Protein AF-0000000066666175 (afdb_homodimer)

Sequence (306 aa):
MSEVKPVPEGYPVVSPGLAIDGAAAAIDFYKHVFGASERMRMPGPDGKVAHCELMFGNSLVMVGDPAEELDFLDPKRVGGTPVNLYVYVEDADAAFAAALGAGARELTPMTTQFYGDRSGAFEDPWGHRWTVATHVEDVSPEEMDRRMAEQFGMSEVKPVPEGYPVVSPGLAIDGAAAAIDFYKHVFGASERMRMPGPDGKVAHCELMFGNSLVMVGDPAEELDFLDPKRVGGTPVNLYVYVEDADAAFAAALGAGARELTPMTTQFYGDRSGAFEDPWGHRWTVATHVEDVSPEEMDRRMAEQFG

Solvent-accessible surface area (backbone atoms only — not comparable to full-atom values): 15589 Å² total; per-residue (Å²): 125,88,74,66,46,29,61,48,88,93,56,54,29,50,27,49,31,41,28,25,78,58,28,65,62,48,51,54,48,43,29,68,38,71,62,34,44,77,77,49,73,38,79,33,75,94,82,36,30,57,35,30,36,33,32,42,84,76,22,47,40,33,38,13,33,52,38,72,91,72,68,37,34,20,12,74,79,33,58,33,46,22,49,35,39,37,32,48,35,82,50,23,68,59,30,51,50,45,35,46,75,71,57,27,43,80,71,44,68,80,42,78,44,78,71,21,34,35,31,30,28,31,29,43,82,62,43,51,36,35,31,37,20,15,33,68,42,88,61,49,71,70,57,32,53,52,43,47,45,65,71,75,95,128,89,75,65,45,29,61,48,88,92,57,56,30,50,28,50,30,40,29,26,78,59,28,66,62,50,52,54,48,43,29,70,39,70,63,33,44,77,76,48,74,38,78,33,75,93,81,36,30,57,35,30,37,32,31,41,86,78,22,46,40,34,39,13,33,52,40,72,92,73,68,37,36,20,12,73,79,34,59,33,45,23,49,36,39,36,32,48,35,84,50,24,69,59,30,51,50,44,35,47,75,70,57,27,43,82,71,44,70,79,41,78,43,77,72,20,32,35,29,32,27,32,30,43,83,64,44,52,36,36,31,36,23,14,34,68,42,88,59,49,72,71,56,32,54,53,44,47,47,65,71,76,93

pLDDT: mean 95.87, std 6.78, range [46.38, 98.94]

Foldseek 3Di:
DPDQDPQHPLADPDEAEAAFACQVVVVVLCCQLQVKDWPDWDADPPRWTQWTWIDRDSGIYMYGHADVVVPRHFQVVVVADPDEAEHEHQDAVRSVVSQVVVPWAWDADFDQDQQAWGWGKTAHPRHHIYIYIYGGDHADPVSSVVSVVVVVD/DPDQDPQHPLADPDEAEAAFACQVVVVVLCCQLQVKDWPDWDDDPPRWTQWTWIDRDSGIYMYGHADVVVPRHFQVVVVADPDEAEHEHQDAVRSVVSQVVVPWAWDADFDQDQQAWGWGKTAHPRHHIYIYIYGGDHADPVSSVVSVVVVVD

Radius of gyration: 19.12 Å; Cα contacts (8 Å, |Δi|>4): 699; chains: 2; bounding box: 40×57×50 Å

InterPro domains:
  IPR004360 Glyoxalase/fosfomycin resistance/dioxygenase domain [PF00903] (18-131)
  IPR029068 Glyoxalase/Bleomycin resistance protein/Dihydroxybiphenyl dioxygenase [SSF54593] (15-148)
  IPR037523 Vicinal oxygen chelate (VOC), core domain [PS51819] (12-135)

Structure (mmCIF, N/CA/C/O backbone):
data_AF-0000000066666175-model_v1
#
loop_
_entity.id
_entity.type
_entity.pdbx_description
1 polymer 'VOC domain-containing protein'
#
loop_
_atom_site.group_PDB
_atom_site.id
_atom_site.type_symbol
_atom_site.label_atom_id
_atom_site.label_alt_id
_atom_site.label_comp_id
_atom_site.label_asym_id
_atom_site.label_entity_id
_atom_site.label_seq_id
_atom_site.pdbx_PDB_ins_code
_atom_site.Cartn_x
_atom_site.Cartn_y
_atom_site.Cartn_z
_atom_site.occupancy
_atom_site.B_iso_or_equiv
_atom_site.auth_seq_id
_atom_site.auth_comp_id
_atom_site.auth_asym_id
_atom_site.auth_atom_id
_atom_site.pdbx_PDB_model_num
ATOM 1 N N . MET A 1 1 ? 11.086 13.102 29.984 1 46.38 1 MET A N 1
ATOM 2 C CA . MET A 1 1 ? 9.992 13.383 29.062 1 46.38 1 MET A CA 1
ATOM 3 C C . MET A 1 1 ? 9.914 12.312 27.969 1 46.38 1 MET A C 1
ATOM 5 O O . MET A 1 1 ? 10.945 11.883 27.453 1 46.38 1 MET A O 1
ATOM 9 N N . SER A 1 2 ? 9.023 11.352 27.922 1 60.12 2 SER A N 1
ATOM 10 C CA . SER A 1 2 ? 9.078 10.156 27.078 1 60.12 2 SER A CA 1
ATOM 11 C C . SER A 1 2 ? 9.336 10.531 25.625 1 60.12 2 SER A C 1
ATOM 13 O O . SER A 1 2 ? 8.812 11.531 25.125 1 60.12 2 SER A O 1
ATOM 15 N N . GLU A 1 3 ? 10.414 10.344 25.062 1 85.44 3 GLU A N 1
ATOM 16 C CA . GLU A 1 3 ? 10.914 10.766 23.75 1 85.44 3 GLU A CA 1
ATOM 17 C C . GLU A 1 3 ? 9.992 10.297 22.641 1 85.44 3 GLU A C 1
ATOM 19 O O . GLU A 1 3 ? 9.586 9.133 22.609 1 85.44 3 GLU A O 1
ATOM 24 N N . VAL A 1 4 ? 9.336 11.266 21.953 1 93.31 4 VAL A N 1
ATOM 25 C CA . VAL A 1 4 ? 8.5 11.008 20.781 1 93.31 4 VAL A CA 1
ATOM 26 C C . VAL A 1 4 ? 9.234 10.086 19.812 1 93.31 4 VAL A C 1
ATOM 28 O O . VAL A 1 4 ? 10.406 10.305 19.5 1 93.31 4 VAL A O 1
ATOM 31 N N . LYS A 1 5 ? 8.609 9.016 19.516 1 95.88 5 LYS A N 1
ATOM 32 C CA . LYS A 1 5 ? 9.195 8.07 18.562 1 95.88 5 LYS A CA 1
ATOM 33 C C . LYS A 1 5 ? 8.922 8.508 17.125 1 95.88 5 LYS A C 1
ATOM 35 O O . LYS A 1 5 ? 7.777 8.805 16.766 1 95.88 5 LYS A O 1
ATOM 40 N N . PRO A 1 6 ? 9.922 8.531 16.281 1 96.44 6 PRO A N 1
ATOM 41 C CA . PRO A 1 6 ? 9.734 8.969 14.891 1 96.44 6 PRO A CA 1
ATOM 42 C C . PRO A 1 6 ? 8.688 8.141 14.156 1 96.44 6 PRO A C 1
ATOM 44 O O . PRO A 1 6 ? 7.973 8.664 13.297 1 96.44 6 PRO A O 1
ATOM 47 N N . VAL A 1 7 ? 8.727 6.879 14.352 1 94.88 7 VAL A N 1
ATOM 48 C CA . VAL A 1 7 ? 7.613 6.023 13.953 1 94.88 7 VAL A CA 1
ATOM 49 C C . VAL A 1 7 ? 6.691 5.789 15.148 1 94.88 7 VAL A C 1
ATOM 51 O O . VAL A 1 7 ? 7.078 5.133 16.125 1 94.88 7 VAL A O 1
ATOM 54 N N . PRO A 1 8 ? 5.504 6.312 15.094 1 94.44 8 PRO A N 1
ATOM 55 C CA . PRO A 1 8 ? 4.637 6.195 16.266 1 94.44 8 PRO A CA 1
ATOM 56 C C . PRO A 1 8 ? 4.266 4.75 16.594 1 94.44 8 PRO A C 1
ATOM 58 O O . PRO A 1 8 ? 4.145 3.926 15.68 1 94.44 8 PRO A O 1
ATOM 61 N N . GLU A 1 9 ? 4.086 4.465 17.844 1 90.88 9 GLU A N 1
ATOM 62 C CA . GLU A 1 9 ? 3.729 3.121 18.281 1 90.88 9 GLU A CA 1
ATOM 63 C C . GLU A 1 9 ? 2.439 2.646 17.625 1 90.88 9 GLU A C 1
ATOM 65 O O . GLU A 1 9 ? 1.475 3.406 17.516 1 90.88 9 GLU A O 1
ATOM 70 N N . GLY A 1 10 ? 2.475 1.453 17.125 1 92.5 10 GLY A N 1
ATOM 71 C CA . GLY A 1 10 ? 1.269 0.858 16.578 1 92.5 10 GLY A CA 1
ATOM 72 C C . GLY A 1 10 ? 1.109 1.105 15.094 1 92.5 10 GLY A C 1
ATOM 73 O O . GLY A 1 10 ? 0.184 0.584 14.461 1 92.5 10 GLY A O 1
ATOM 74 N N . TYR A 1 11 ? 1.96 1.923 14.547 1 96.69 11 TYR A N 1
ATOM 75 C CA . TYR A 1 11 ? 1.91 2.176 13.109 1 96.69 11 TYR A CA 1
ATOM 76 C C . TYR A 1 11 ? 2.949 1.34 12.375 1 96.69 11 TYR A C 1
ATOM 78 O O . TYR A 1 11 ? 4.09 1.213 12.828 1 96.69 11 TYR A O 1
ATOM 86 N N . PRO A 1 12 ? 2.555 0.737 11.312 1 98.06 12 PRO A N 1
ATOM 87 C CA . PRO A 1 12 ? 3.598 0.24 10.414 1 98.06 12 PRO A CA 1
ATOM 88 C C . PRO A 1 12 ? 4.391 1.364 9.75 1 98.06 12 PRO A C 1
ATOM 90 O O . PRO A 1 12 ? 3.959 2.52 9.766 1 98.06 12 PRO A O 1
ATOM 93 N N . VAL A 1 13 ? 5.484 0.996 9.188 1 98.5 13 VAL A N 1
ATOM 94 C CA . VAL A 1 13 ? 6.375 1.974 8.57 1 98.5 13 VAL A CA 1
ATOM 95 C C . VAL A 1 13 ? 5.758 2.482 7.27 1 98.5 13 VAL A C 1
ATOM 97 O O . VAL A 1 13 ? 5.879 3.664 6.938 1 98.5 13 VAL A O 1
ATOM 100 N N . VAL A 1 14 ? 5.113 1.61 6.504 1 98.88 14 VAL A N 1
ATOM 101 C CA . VAL A 1 14 ? 4.469 2.014 5.262 1 98.88 14 VAL A CA 1
ATOM 102 C C . VAL A 1 14 ? 2.975 1.714 5.332 1 98.88 14 VAL A C 1
ATOM 104 O O . VAL A 1 14 ? 2.574 0.604 5.695 1 98.88 14 VAL A O 1
ATOM 107 N N . SER A 1 15 ? 2.172 2.666 5.008 1 98.88 15 SER A N 1
ATOM 108 C CA . SER A 1 15 ? 0.725 2.521 4.887 1 98.88 15 SER A CA 1
ATOM 109 C C . SER A 1 15 ? 0.225 3.07 3.555 1 98.88 15 SER A C 1
ATOM 111 O O . SER A 1 15 ? 0.382 4.262 3.27 1 98.88 15 SER A O 1
ATOM 113 N N . PRO A 1 16 ? -0.352 2.221 2.758 1 98.94 16 PRO A N 1
ATOM 114 C CA . PRO A 1 16 ? -0.947 2.762 1.534 1 98.94 16 PRO A CA 1
ATOM 115 C C . PRO A 1 16 ? -2.227 3.551 1.799 1 98.94 16 PRO A C 1
ATOM 117 O O . PRO A 1 16 ? -3.033 3.158 2.646 1 98.94 16 PRO A O 1
ATOM 120 N N . GLY A 1 17 ? -2.371 4.703 1.134 1 98.88 17 GLY A N 1
ATOM 121 C CA . GLY A 1 17 ? -3.582 5.508 1.122 1 98.88 17 GLY A CA 1
ATOM 122 C C . GLY A 1 17 ? -4.328 5.441 -0.197 1 98.88 17 GLY A C 1
ATOM 123 O O . GLY A 1 17 ? -3.785 5.801 -1.243 1 98.88 17 GLY A O 1
ATOM 124 N N . LEU A 1 18 ? -5.539 5.055 -0.169 1 98.94 18 LEU A N 1
ATOM 125 C CA . LEU A 1 18 ? -6.359 4.844 -1.359 1 98.94 18 LEU A CA 1
ATOM 126 C C . LEU A 1 18 ? -7.367 5.977 -1.532 1 98.94 18 LEU A C 1
ATOM 128 O O . LEU A 1 18 ? -8.125 6.285 -0.61 1 98.94 18 LEU A O 1
ATOM 132 N N . ALA A 1 19 ? -7.344 6.586 -2.699 1 98.88 19 ALA A N 1
ATOM 133 C CA . ALA A 1 19 ? -8.43 7.484 -3.076 1 98.88 19 ALA A CA 1
ATOM 134 C C . ALA A 1 19 ? -9.641 6.699 -3.584 1 98.88 19 ALA A C 1
ATOM 136 O O . ALA A 1 19 ? -9.523 5.918 -4.527 1 98.88 19 ALA A O 1
ATOM 137 N N . ILE A 1 20 ? -10.766 6.906 -3.027 1 98.81 20 ILE A N 1
ATOM 138 C CA . ILE A 1 20 ? -11.961 6.152 -3.375 1 98.81 20 ILE A CA 1
ATOM 139 C C . ILE A 1 20 ? -13.164 7.094 -3.426 1 98.81 20 ILE A C 1
ATOM 141 O O . ILE A 1 20 ? -13.547 7.676 -2.41 1 98.81 20 ILE A O 1
ATOM 145 N N . ASP A 1 21 ? -13.727 7.262 -4.562 1 98.38 21 ASP A N 1
ATOM 146 C CA . ASP A 1 21 ? -15 7.977 -4.633 1 98.38 21 ASP A CA 1
ATOM 147 C C . ASP A 1 21 ? -16.141 7.129 -4.059 1 98.38 21 ASP A C 1
ATOM 149 O O . ASP A 1 21 ? -16.562 6.16 -4.68 1 98.38 21 ASP A O 1
ATOM 153 N N . GLY A 1 22 ? -16.609 7.492 -2.889 1 98.12 22 GLY A N 1
ATOM 154 C CA . GLY A 1 22 ? -17.516 6.652 -2.121 1 98.12 22 GLY A CA 1
ATOM 155 C C . GLY A 1 22 ? -16.812 5.824 -1.064 1 98.12 22 GLY A C 1
ATOM 156 O O . GLY A 1 22 ? -17.016 4.609 -0.979 1 98.12 22 GLY A O 1
ATOM 157 N N . ALA A 1 23 ? -15.953 6.449 -0.249 1 98.62 23 ALA A N 1
ATOM 158 C CA . ALA A 1 23 ? -15.078 5.789 0.718 1 98.62 23 ALA A CA 1
ATOM 159 C C . ALA A 1 23 ? -15.891 5.074 1.792 1 98.62 23 ALA A C 1
ATOM 161 O O . ALA A 1 23 ? -15.508 3.998 2.256 1 98.62 23 ALA A O 1
ATOM 162 N N . ALA A 1 24 ? -17 5.621 2.17 1 98.25 24 ALA A N 1
ATOM 163 C CA . ALA A 1 24 ? -17.828 5.004 3.211 1 98.25 24 ALA A CA 1
ATOM 164 C C . ALA A 1 24 ? -18.266 3.604 2.801 1 98.25 24 ALA A C 1
ATOM 166 O O . ALA A 1 24 ? -18.156 2.656 3.586 1 98.25 24 ALA A O 1
ATOM 167 N N . ALA A 1 25 ? -18.75 3.473 1.593 1 98.5 25 ALA A N 1
ATOM 168 C CA . ALA A 1 25 ? -19.172 2.172 1.086 1 98.5 25 ALA A CA 1
ATOM 169 C C . ALA A 1 25 ? -18 1.217 0.954 1 98.5 25 ALA A C 1
ATOM 171 O O . ALA A 1 25 ? -18.125 0.015 1.199 1 98.5 25 ALA A O 1
ATOM 172 N N . ALA A 1 26 ? -16.906 1.73 0.531 1 98.81 26 ALA A N 1
ATOM 173 C CA . ALA A 1 26 ? -15.703 0.909 0.408 1 98.81 26 ALA A CA 1
ATOM 174 C C . ALA A 1 26 ? -15.266 0.369 1.767 1 98.81 26 ALA A C 1
ATOM 176 O O . ALA A 1 26 ? -14.844 -0.784 1.877 1 98.81 26 ALA A O 1
ATOM 177 N N . ILE A 1 27 ? -15.281 1.236 2.758 1 98.75 27 ILE A N 1
ATOM 178 C CA . ILE A 1 27 ? -14.945 0.822 4.117 1 98.75 27 ILE A CA 1
ATOM 179 C C . ILE A 1 27 ? -15.82 -0.358 4.527 1 98.75 27 ILE A C 1
ATOM 181 O O . ILE A 1 27 ? -15.32 -1.354 5.059 1 98.75 27 ILE A O 1
ATOM 185 N N . ASP A 1 28 ? -17.125 -0.302 4.277 1 98.75 28 ASP A N 1
ATOM 186 C CA . ASP A 1 28 ? -18.031 -1.403 4.578 1 98.75 28 ASP A CA 1
ATOM 187 C C . ASP A 1 28 ? -17.641 -2.662 3.805 1 98.75 28 ASP A C 1
ATOM 189 O O . ASP A 1 28 ? -17.688 -3.77 4.344 1 98.75 28 ASP A O 1
ATOM 193 N N . PHE A 1 29 ? -17.281 -2.477 2.574 1 98.88 29 PHE A N 1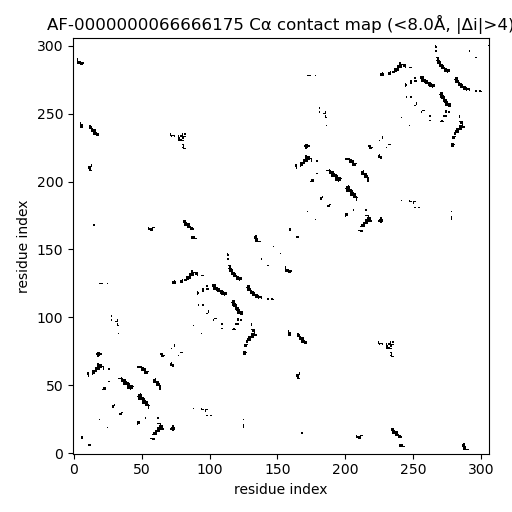
ATOM 194 C CA . PHE A 1 29 ? -16.812 -3.582 1.743 1 98.88 29 PHE A CA 1
ATOM 195 C C . PHE A 1 29 ? -15.594 -4.254 2.363 1 98.88 29 PHE A C 1
ATOM 197 O O . PHE A 1 29 ? -15.555 -5.477 2.494 1 98.88 29 PHE A O 1
ATOM 204 N N . TYR A 1 30 ? -14.586 -3.504 2.752 1 98.88 30 TYR A N 1
ATOM 205 C CA . TYR A 1 30 ? -13.344 -4.047 3.281 1 98.88 30 TYR A CA 1
ATOM 206 C C . TYR A 1 30 ? -13.57 -4.727 4.625 1 98.88 30 TYR A C 1
ATOM 208 O O . TYR A 1 30 ? -12.914 -5.719 4.945 1 98.88 30 TYR A O 1
ATOM 216 N N . LYS A 1 31 ? -14.5 -4.184 5.461 1 98.81 31 LYS A N 1
ATOM 217 C CA . LYS A 1 31 ? -14.891 -4.859 6.691 1 98.81 31 LYS A CA 1
ATOM 218 C C . LYS A 1 31 ? -15.516 -6.223 6.398 1 98.81 31 LYS A C 1
ATOM 220 O O . LYS A 1 31 ? -15.172 -7.219 7.035 1 98.81 31 LYS A O 1
ATOM 225 N N . HIS A 1 32 ? -16.344 -6.238 5.461 1 98.69 32 HIS A N 1
ATOM 226 C CA . HIS A 1 32 ? -17.078 -7.445 5.109 1 98.69 32 HIS A CA 1
ATOM 227 C C . HIS A 1 32 ? -16.156 -8.5 4.508 1 98.69 32 HIS A C 1
ATOM 229 O O . HIS A 1 32 ? -16.172 -9.656 4.926 1 98.69 32 HIS A O 1
ATOM 235 N N . VAL A 1 33 ? -15.312 -8.125 3.588 1 98.75 33 VAL A N 1
ATOM 236 C CA . VAL A 1 33 ? -14.539 -9.055 2.773 1 98.75 33 VAL A CA 1
ATOM 237 C C . VAL A 1 33 ? -13.305 -9.508 3.551 1 98.75 33 VAL A C 1
ATOM 239 O O . VAL A 1 33 ? -12.93 -10.688 3.504 1 98.75 33 VAL A O 1
ATOM 242 N N . PHE A 1 34 ? -12.688 -8.555 4.301 1 98.56 34 PHE A N 1
ATOM 243 C CA . PHE A 1 34 ? -11.383 -8.859 4.887 1 98.56 34 PHE A CA 1
ATOM 244 C C . PHE A 1 34 ? -11.469 -8.906 6.406 1 98.56 34 PHE A C 1
ATOM 246 O O . PHE A 1 34 ? -10.516 -9.305 7.078 1 98.56 34 PHE A O 1
ATOM 253 N N . GLY A 1 35 ? -12.547 -8.469 6.953 1 98.25 35 GLY A N 1
ATOM 254 C CA . GLY A 1 35 ? -12.633 -8.328 8.398 1 98.25 35 GLY A CA 1
ATOM 255 C C . GLY A 1 35 ? -11.836 -7.156 8.93 1 98.25 35 GLY A C 1
ATOM 256 O O . GLY A 1 35 ? -11.375 -7.18 10.078 1 98.25 35 GLY A O 1
ATOM 257 N N . ALA A 1 36 ? -11.625 -6.164 8.102 1 98.5 36 ALA A N 1
ATOM 258 C CA . ALA A 1 36 ? -10.898 -4.965 8.516 1 98.5 36 ALA A CA 1
ATOM 259 C C . ALA A 1 36 ? -11.656 -4.219 9.609 1 98.5 36 ALA A C 1
ATOM 261 O O . ALA A 1 36 ? -12.875 -4.332 9.719 1 98.5 36 ALA A O 1
ATOM 262 N N . SER A 1 37 ? -10.914 -3.49 10.43 1 98.56 37 SER A N 1
ATOM 263 C CA . SER A 1 37 ? -11.523 -2.668 11.477 1 98.56 37 SER A CA 1
ATOM 264 C C . SER A 1 37 ? -11.047 -1.222 11.383 1 98.56 37 SER A C 1
ATOM 266 O O . SER A 1 37 ? -9.922 -0.96 10.945 1 98.56 37 SER A O 1
ATOM 268 N N . GLU A 1 38 ? -11.875 -0.301 11.852 1 98.06 38 GLU A N 1
ATOM 269 C CA . GLU A 1 38 ? -11.516 1.114 11.836 1 98.06 38 GLU A CA 1
ATOM 270 C C . GLU A 1 38 ? -10.711 1.498 13.07 1 98.06 38 GLU A C 1
ATOM 272 O O . GLU A 1 38 ? -11.125 1.209 14.195 1 98.06 38 GLU A O 1
ATOM 277 N N . ARG A 1 39 ? -9.633 2.078 12.844 1 96.5 39 ARG A N 1
ATOM 278 C CA . ARG A 1 39 ? -8.867 2.664 13.938 1 96.5 39 ARG A CA 1
ATOM 279 C C . ARG A 1 39 ? -9.32 4.09 14.227 1 96.5 39 ARG A C 1
ATOM 281 O O . ARG A 1 39 ? -9.391 4.5 15.391 1 96.5 39 ARG A O 1
ATOM 288 N N . MET A 1 40 ? -9.578 4.867 13.203 1 94.38 40 MET A N 1
ATOM 289 C CA . MET A 1 40 ? -10.086 6.23 13.289 1 94.38 40 MET A CA 1
ATOM 290 C C . MET A 1 40 ? -10.719 6.664 11.969 1 94.38 40 MET A C 1
ATOM 292 O O . MET A 1 40 ? -10.445 6.066 10.922 1 94.38 40 MET A O 1
ATOM 296 N N . ARG A 1 41 ? -11.602 7.641 12.016 1 94.94 41 ARG A N 1
ATOM 297 C CA . ARG A 1 41 ? -12.242 8.227 10.836 1 94.94 41 ARG A CA 1
ATOM 298 C C . ARG A 1 41 ? -12.453 9.727 11.016 1 94.94 41 ARG A C 1
ATOM 300 O O . ARG A 1 41 ? -12.859 10.172 12.094 1 94.94 41 ARG A O 1
ATOM 307 N N . MET A 1 42 ? -12.047 10.383 10.055 1 92.56 42 MET A N 1
ATOM 308 C CA . MET A 1 42 ? -12.305 11.82 9.992 1 92.56 42 MET A CA 1
ATOM 309 C C . MET A 1 42 ? -13.367 12.125 8.938 1 92.56 42 MET A C 1
ATOM 311 O O . MET A 1 42 ? -13.148 11.891 7.746 1 92.56 42 MET A O 1
ATOM 315 N N . PRO A 1 43 ? -14.461 12.688 9.383 1 91.88 43 PRO A N 1
ATOM 316 C CA . PRO A 1 43 ? -15.492 13.023 8.406 1 91.88 43 PRO A CA 1
ATOM 317 C C . PRO A 1 43 ? -15.109 14.211 7.523 1 91.88 43 PRO A C 1
ATOM 319 O O . PRO A 1 43 ? -14.359 15.086 7.957 1 91.88 43 PRO A O 1
ATOM 322 N N . GLY A 1 44 ? -15.539 14.109 6.285 1 88.94 44 GLY A N 1
ATOM 323 C CA . GLY A 1 44 ? -15.469 15.234 5.371 1 88.94 44 GLY A CA 1
ATOM 324 C C . GLY A 1 44 ? -16.812 15.883 5.105 1 88.94 44 GLY A C 1
ATOM 325 O O . GLY A 1 44 ? -17.828 15.492 5.707 1 88.94 44 GLY A O 1
ATOM 326 N N . PRO A 1 45 ? -16.797 16.906 4.328 1 87.19 45 PRO A N 1
ATOM 327 C CA . PRO A 1 45 ? -18.078 17.562 4.02 1 87.19 45 PRO A CA 1
ATOM 328 C C . PRO A 1 45 ? -19.031 16.656 3.229 1 87.19 45 PRO A C 1
ATOM 330 O O . PRO A 1 45 ? -18.578 15.758 2.512 1 87.19 45 PRO A O 1
ATOM 333 N N . ASP A 1 46 ? -20.328 16.828 3.396 1 90.19 46 ASP A N 1
ATOM 334 C CA . ASP A 1 46 ? -21.391 16.219 2.602 1 90.19 46 ASP A CA 1
ATOM 335 C C . ASP A 1 46 ? -21.344 14.688 2.713 1 90.19 46 ASP A C 1
ATOM 337 O O . ASP A 1 46 ? -21.5 13.984 1.714 1 90.19 46 ASP A O 1
ATOM 341 N N . GLY A 1 47 ? -20.969 14.227 3.83 1 91.69 47 GLY A N 1
ATOM 342 C CA . GLY A 1 47 ? -21 12.797 4.066 1 91.69 47 GLY A CA 1
ATOM 343 C C . GLY A 1 47 ? -19.781 12.07 3.547 1 91.69 47 GLY A C 1
ATOM 344 O O . GLY A 1 47 ? -19.688 10.844 3.646 1 91.69 47 GLY A O 1
ATOM 345 N N . LYS A 1 48 ? -18.891 12.828 3.059 1 95.5 48 LYS A N 1
ATOM 346 C CA . LYS A 1 48 ? -17.641 12.25 2.566 1 95.5 48 LYS A CA 1
ATOM 347 C C . LYS A 1 48 ? -16.719 11.875 3.721 1 95.5 48 LYS A C 1
ATOM 349 O O . LYS A 1 48 ? -16.953 12.258 4.867 1 95.5 48 LYS A O 1
ATOM 354 N N . VAL A 1 49 ? -15.805 11.031 3.43 1 97.31 49 VAL A N 1
ATOM 355 C CA . VAL A 1 49 ? -14.758 10.648 4.375 1 97.31 49 VAL A CA 1
ATOM 356 C C . VAL A 1 49 ? -13.461 11.367 4.023 1 97.31 49 VAL A C 1
ATOM 358 O O . VAL A 1 49 ? -12.859 11.102 2.975 1 97.31 49 VAL A O 1
ATOM 361 N N . ALA A 1 50 ? -13 12.234 4.867 1 94.62 50 ALA A N 1
ATOM 362 C CA . ALA A 1 50 ? -11.742 12.93 4.637 1 94.62 50 ALA A CA 1
ATOM 363 C C . ALA A 1 50 ? -10.555 11.984 4.836 1 94.62 50 ALA A C 1
ATOM 365 O O . ALA A 1 50 ? -9.57 12.055 4.098 1 94.62 50 ALA A O 1
ATOM 366 N N . HIS A 1 51 ? -10.672 11.156 5.832 1 96.62 51 HIS A N 1
ATOM 367 C CA . HIS A 1 51 ? -9.609 10.219 6.176 1 96.62 51 HIS A CA 1
ATOM 368 C C . HIS A 1 51 ? -10.133 9.086 7.051 1 96.62 51 HIS A C 1
ATOM 370 O O . HIS A 1 51 ? -10.945 9.312 7.949 1 96.62 51 HIS A O 1
ATOM 376 N N . CYS A 1 52 ? -9.727 7.91 6.77 1 98.25 52 CYS A N 1
ATOM 377 C CA . CYS A 1 52 ? -10.008 6.746 7.609 1 98.25 52 CYS A CA 1
ATOM 378 C C . CYS A 1 52 ? -8.82 5.789 7.629 1 98.25 52 CYS A C 1
ATOM 380 O O . CYS A 1 52 ? -8.195 5.547 6.598 1 98.25 52 CYS A O 1
ATOM 382 N N . GLU A 1 53 ? -8.492 5.309 8.773 1 98.5 53 GLU A N 1
ATOM 383 C CA . GLU A 1 53 ? -7.469 4.277 8.93 1 98.5 53 GLU A CA 1
ATOM 384 C C . GLU A 1 53 ? -8.094 2.918 9.234 1 98.5 53 GLU A C 1
ATOM 386 O O . GLU A 1 53 ? -8.766 2.75 10.258 1 98.5 53 GLU A O 1
ATOM 391 N N . LEU A 1 54 ? -7.867 2.006 8.336 1 98.88 54 LEU A N 1
ATOM 392 C CA . LEU A 1 54 ? -8.359 0.639 8.477 1 98.88 54 LEU A CA 1
ATOM 393 C C . LEU A 1 54 ? -7.23 -0.313 8.852 1 98.88 54 LEU A C 1
ATOM 395 O O . LEU A 1 54 ? -6.16 -0.28 8.242 1 98.88 54 LEU A O 1
ATOM 399 N N . MET A 1 55 ? -7.52 -1.165 9.828 1 98.69 55 MET A N 1
ATOM 400 C CA . MET A 1 55 ? -6.547 -2.18 10.227 1 98.69 55 MET A CA 1
ATOM 401 C C . MET A 1 55 ? -6.859 -3.52 9.57 1 98.69 55 MET A C 1
ATOM 403 O O . MET A 1 55 ? -8 -3.988 9.609 1 98.69 55 MET A O 1
ATOM 407 N N . PHE A 1 56 ? -5.902 -4.047 8.898 1 98.31 56 PHE A N 1
ATOM 408 C CA . PHE A 1 56 ? -5.832 -5.426 8.43 1 98.31 56 PHE A CA 1
ATOM 409 C C . PHE A 1 56 ? -4.781 -6.211 9.203 1 98.31 56 PHE A C 1
ATOM 411 O O . PHE A 1 56 ? -3.604 -6.199 8.844 1 98.31 56 PHE A O 1
ATOM 418 N N . GLY A 1 57 ? -5.168 -6.855 10.281 1 96.62 57 GLY A N 1
ATOM 419 C CA . GLY A 1 57 ? -4.148 -7.434 11.141 1 96.62 57 GLY A CA 1
ATOM 420 C C . GLY A 1 57 ? -3.111 -6.422 11.594 1 96.62 57 GLY A C 1
ATOM 421 O O . GLY A 1 57 ? -3.449 -5.426 12.242 1 96.62 57 GLY A O 1
ATOM 422 N N . ASN A 1 58 ? -1.916 -6.586 11.203 1 96.94 58 ASN A N 1
ATOM 423 C CA . ASN A 1 58 ? -0.834 -5.703 11.625 1 96.94 58 ASN A CA 1
ATOM 424 C C . ASN A 1 58 ? -0.545 -4.633 10.578 1 96.94 58 ASN A C 1
ATOM 426 O O . ASN A 1 58 ? 0.472 -3.941 10.656 1 96.94 58 ASN A O 1
ATOM 430 N N . SER A 1 59 ? -1.326 -4.566 9.625 1 98.62 59 SER A N 1
ATOM 431 C CA . SER A 1 59 ? -1.172 -3.592 8.547 1 98.62 59 SER A CA 1
ATOM 432 C C . SER A 1 59 ? -2.242 -2.51 8.625 1 98.62 59 SER A C 1
ATOM 434 O O . SER A 1 59 ? -3.311 -2.725 9.203 1 98.62 59 SER A O 1
ATOM 436 N N . LEU A 1 60 ? -1.868 -1.348 8.094 1 98.75 60 LEU A N 1
ATOM 437 C CA . LEU A 1 60 ? -2.754 -0.189 8.062 1 98.75 60 LEU A CA 1
ATOM 438 C C . LEU A 1 60 ? -2.938 0.318 6.637 1 98.75 60 LEU A C 1
ATOM 440 O O . LEU A 1 60 ? -1.962 0.495 5.902 1 98.75 60 LEU A O 1
ATOM 444 N N . VAL A 1 61 ? -4.176 0.385 6.207 1 98.94 61 VAL A N 1
ATOM 445 C CA . VAL A 1 61 ? -4.547 1.014 4.941 1 98.94 61 VAL A CA 1
ATOM 446 C C . VAL A 1 61 ? -5.387 2.26 5.211 1 98.94 61 VAL A C 1
ATOM 448 O O . VAL A 1 61 ? -6.375 2.203 5.945 1 98.94 61 VAL A O 1
ATOM 451 N N . MET A 1 62 ? -4.961 3.373 4.609 1 98.81 62 MET A N 1
ATOM 452 C CA . MET A 1 62 ? -5.738 4.605 4.707 1 98.81 62 MET A CA 1
ATOM 453 C C . MET A 1 62 ? -6.688 4.746 3.523 1 98.81 62 MET A C 1
ATOM 455 O O . MET A 1 62 ? -6.379 4.305 2.416 1 98.81 62 MET A O 1
ATOM 459 N N . VAL A 1 63 ? -7.84 5.297 3.83 1 98.75 63 VAL A N 1
ATOM 460 C CA . VAL A 1 63 ? -8.812 5.5 2.764 1 98.75 63 VAL A CA 1
ATOM 461 C C . VAL A 1 63 ? -9.477 6.867 2.92 1 98.75 63 VAL A C 1
ATOM 463 O O . VAL A 1 63 ? -9.609 7.375 4.035 1 98.75 63 VAL A O 1
ATOM 466 N N . GLY A 1 64 ? -9.844 7.441 1.841 1 98.44 64 GLY A N 1
ATOM 467 C CA . GLY A 1 64 ? -10.602 8.688 1.824 1 98.44 64 GLY A CA 1
ATOM 468 C C . GLY A 1 64 ? -11.18 9.008 0.462 1 98.44 64 GLY A C 1
ATOM 469 O O . GLY A 1 64 ? -10.727 8.484 -0.556 1 98.44 64 GLY A O 1
ATOM 470 N N . ASP A 1 65 ? -12.18 9.852 0.47 1 98.56 65 ASP A N 1
ATOM 471 C CA . ASP A 1 65 ? -12.664 10.398 -0.793 1 98.56 65 ASP A CA 1
ATOM 472 C C . ASP A 1 65 ? -11.602 11.258 -1.467 1 98.56 65 ASP A C 1
ATOM 474 O O . ASP A 1 65 ? -10.711 11.789 -0.799 1 98.56 65 ASP A O 1
ATOM 478 N N . PRO A 1 66 ? -11.688 11.328 -2.803 1 97.94 66 PRO A N 1
ATOM 479 C CA . PRO A 1 66 ? -10.648 12.055 -3.539 1 97.94 66 PRO A CA 1
ATOM 480 C C . PRO A 1 66 ? -10.547 13.516 -3.121 1 97.94 66 PRO A C 1
ATOM 482 O O . PRO A 1 66 ? -11.531 14.102 -2.654 1 97.94 66 PRO A O 1
ATOM 485 N N . ALA A 1 67 ? -9.375 14.023 -3.199 1 95.19 67 ALA A N 1
ATOM 486 C CA . ALA A 1 67 ? -9.078 15.438 -2.971 1 95.19 67 ALA A CA 1
ATOM 487 C C . ALA A 1 67 ? -8.461 16.078 -4.211 1 95.19 67 ALA A C 1
ATOM 489 O O . ALA A 1 67 ? -7.246 16.031 -4.398 1 95.19 67 ALA A O 1
ATOM 490 N N . GLU A 1 68 ? -9.203 16.75 -4.996 1 94 68 GLU A N 1
ATOM 491 C CA . GLU A 1 68 ? -8.773 17.297 -6.281 1 94 68 GLU A CA 1
ATOM 492 C C . GLU A 1 68 ? -7.641 18.312 -6.102 1 94 68 GLU A C 1
ATOM 494 O O . GLU A 1 68 ? -6.715 18.359 -6.914 1 94 68 GLU A O 1
ATOM 499 N N . GLU A 1 69 ? -7.746 19.047 -5.055 1 92.19 69 GLU A N 1
ATOM 500 C CA . GLU A 1 69 ? -6.762 20.094 -4.801 1 92.19 69 GLU A CA 1
ATOM 501 C C . GLU A 1 69 ? -5.379 19.5 -4.555 1 92.19 69 GLU A C 1
ATOM 503 O O . GLU A 1 69 ? -4.363 20.188 -4.734 1 92.19 69 GLU A O 1
ATOM 508 N N . LEU A 1 70 ? -5.355 18.312 -4.148 1 92.81 70 LEU A N 1
ATOM 509 C CA . LEU A 1 70 ? -4.094 17.625 -3.889 1 92.81 70 LEU A CA 1
ATOM 510 C C . LEU A 1 70 ? -3.744 16.688 -5.027 1 92.81 70 LEU A C 1
ATOM 512 O O . LEU A 1 70 ? -2.779 15.922 -4.934 1 92.81 70 LEU A O 1
ATOM 516 N N . ASP A 1 71 ? -4.574 16.672 -6.07 1 95.19 71 ASP A N 1
ATOM 517 C CA . ASP A 1 71 ? -4.434 15.75 -7.199 1 95.19 71 ASP A CA 1
ATOM 518 C C . ASP A 1 71 ? -4.453 14.297 -6.73 1 95.19 71 ASP A C 1
ATOM 520 O O . ASP A 1 71 ? -3.68 13.469 -7.219 1 95.19 71 ASP A O 1
ATOM 524 N N . PHE A 1 72 ? -5.082 14.07 -5.695 1 96.38 72 PHE A N 1
ATOM 525 C CA . PHE A 1 72 ? -5.379 12.734 -5.188 1 96.38 72 PHE A CA 1
ATOM 526 C C . PHE A 1 72 ? -6.711 12.234 -5.734 1 96.38 72 PHE A C 1
ATOM 528 O O . PHE A 1 72 ? -7.77 12.578 -5.211 1 96.38 72 PHE A O 1
ATOM 535 N N . LEU A 1 73 ? -6.625 11.375 -6.754 1 98.44 73 LEU A N 1
ATOM 536 C CA . LEU A 1 73 ? -7.781 11.016 -7.566 1 98.44 73 LEU A CA 1
ATOM 537 C C . LEU A 1 73 ? -8.031 9.516 -7.512 1 98.44 73 LEU A C 1
ATOM 539 O O . LEU A 1 73 ? -7.102 8.727 -7.324 1 98.44 73 LEU A O 1
ATOM 543 N N . ASP A 1 74 ? -9.297 9.18 -7.688 1 98.69 74 ASP A N 1
ATOM 544 C CA . ASP A 1 74 ? -9.664 7.77 -7.629 1 98.69 74 ASP A CA 1
ATOM 545 C C . ASP A 1 74 ? -9.32 7.055 -8.93 1 98.69 74 ASP A C 1
ATOM 547 O O . ASP A 1 74 ? -9.016 7.699 -9.938 1 98.69 74 ASP A O 1
ATOM 551 N N . PRO A 1 75 ? -9.391 5.723 -8.969 1 98.75 75 PRO A N 1
ATOM 552 C CA . PRO A 1 75 ? -8.961 4.941 -10.133 1 98.75 75 PRO A CA 1
ATOM 553 C C . PRO A 1 75 ? -9.734 5.305 -11.398 1 98.75 75 PRO A C 1
ATOM 555 O O . PRO A 1 75 ? -9.164 5.305 -12.492 1 98.75 75 PRO A O 1
ATOM 558 N N . LYS A 1 76 ? -10.953 5.566 -11.266 1 97.69 76 LYS A N 1
ATOM 559 C CA . LYS A 1 76 ? -11.758 5.879 -12.445 1 97.69 76 LYS A CA 1
ATOM 560 C C . LYS A 1 76 ? -11.289 7.172 -13.102 1 97.69 76 LYS A C 1
ATOM 562 O O . LYS A 1 76 ? -11.227 7.262 -14.328 1 97.69 76 LYS A O 1
ATOM 567 N N . ARG A 1 77 ? -10.984 8.117 -12.328 1 97.94 77 ARG A N 1
ATOM 568 C CA . ARG A 1 77 ? -10.508 9.398 -12.836 1 97.94 77 ARG A CA 1
ATOM 569 C C . ARG A 1 77 ? -9.078 9.281 -13.367 1 97.94 77 ARG A C 1
ATOM 571 O O . ARG A 1 77 ? -8.719 9.93 -14.352 1 97.94 77 ARG A O 1
ATOM 578 N N . VAL A 1 78 ? -8.258 8.508 -12.742 1 98.12 78 VAL A N 1
ATOM 579 C CA . VAL A 1 78 ? -6.871 8.305 -13.148 1 98.12 78 VAL A CA 1
ATOM 580 C C . VAL A 1 78 ? -6.832 7.469 -14.43 1 98.12 78 VAL A C 1
ATOM 582 O O . VAL A 1 78 ? -6.004 7.715 -15.312 1 98.12 78 VAL A O 1
ATOM 585 N N . GLY A 1 79 ? -7.707 6.48 -14.555 1 97.62 79 GLY A N 1
ATOM 586 C CA . GLY A 1 79 ? -7.734 5.512 -15.641 1 97.62 79 GLY A CA 1
ATOM 587 C C . GLY A 1 79 ? -7.301 4.121 -15.211 1 97.62 79 GLY A C 1
ATOM 588 O O . GLY A 1 79 ? -6.961 3.285 -16.047 1 97.62 79 GLY A O 1
ATOM 589 N N . GLY A 1 80 ? -7.234 3.85 -13.984 1 98.31 80 GLY A N 1
ATOM 590 C CA . GLY A 1 80 ? -6.809 2.58 -13.422 1 98.31 80 GLY A CA 1
ATOM 591 C C . GLY A 1 80 ? -5.922 2.736 -12.203 1 98.31 80 GLY A C 1
ATOM 592 O O . GLY A 1 80 ? -6.055 3.703 -11.445 1 98.31 80 GLY A O 1
ATOM 593 N N . THR A 1 81 ? -5.156 1.781 -11.945 1 98.88 81 THR A N 1
ATOM 594 C CA . THR A 1 81 ? -4.207 1.83 -10.836 1 98.88 81 THR A CA 1
ATOM 595 C C . THR A 1 81 ? -2.934 1.065 -11.18 1 98.88 81 THR A C 1
ATOM 597 O O . THR A 1 81 ? -2.992 -0.027 -11.75 1 98.88 81 THR A O 1
ATOM 600 N N . PRO A 1 82 ? -1.792 1.601 -10.828 1 98.88 82 PRO A N 1
ATOM 601 C CA . PRO A 1 82 ? -0.518 0.895 -10.984 1 98.88 82 PRO A CA 1
ATOM 602 C C . PRO A 1 82 ? -0.127 0.104 -9.734 1 98.88 82 PRO A C 1
ATOM 604 O O . PRO A 1 82 ? 1.023 -0.322 -9.609 1 98.88 82 PRO A O 1
ATOM 607 N N . VAL A 1 83 ? -0.994 -0.032 -8.789 1 98.88 83 VAL A N 1
ATOM 608 C CA . VAL A 1 83 ? -0.709 -0.653 -7.496 1 98.88 83 VAL A CA 1
ATOM 609 C C . VAL A 1 83 ? -1.66 -1.824 -7.266 1 98.88 83 VAL A C 1
ATOM 611 O O . VAL A 1 83 ? -2.861 -1.717 -7.523 1 98.88 83 VAL A O 1
ATOM 614 N N . ASN A 1 84 ? -1.126 -2.922 -6.934 1 98.81 84 ASN A N 1
ATOM 615 C CA . ASN A 1 84 ? -1.876 -4.074 -6.445 1 98.81 84 ASN A CA 1
ATOM 616 C C . ASN A 1 84 ? -1.675 -4.277 -4.945 1 98.81 84 ASN A C 1
ATOM 618 O O . ASN A 1 84 ? -0.542 -4.266 -4.461 1 98.81 84 ASN A O 1
ATOM 622 N N . LEU A 1 85 ? -2.773 -4.414 -4.215 1 98.94 85 LEU A N 1
ATOM 623 C CA . LEU A 1 85 ? -2.67 -4.68 -2.783 1 98.94 85 LEU A CA 1
ATOM 624 C C . LEU A 1 85 ? -2.74 -6.176 -2.498 1 98.94 85 LEU A C 1
ATOM 626 O O . LEU A 1 85 ? -3.799 -6.789 -2.641 1 98.94 85 LEU A O 1
ATOM 630 N N . TYR A 1 86 ? -1.623 -6.754 -2.098 1 98.88 86 TYR A N 1
ATOM 631 C CA . TYR A 1 86 ? -1.545 -8.164 -1.728 1 98.88 86 TYR A CA 1
ATOM 632 C C . TYR A 1 86 ? -1.922 -8.367 -0.264 1 98.88 86 TYR A C 1
ATOM 634 O O . TYR A 1 86 ? -1.279 -7.809 0.63 1 98.88 86 TYR A O 1
ATOM 642 N N . VAL A 1 87 ? -2.926 -9.156 0.017 1 98.94 87 VAL A N 1
ATOM 643 C CA . VAL A 1 87 ? -3.447 -9.258 1.376 1 98.94 87 VAL A CA 1
ATOM 644 C C . VAL A 1 87 ? -3.543 -10.727 1.786 1 98.94 87 VAL A C 1
ATOM 646 O O . VAL A 1 87 ? -4.207 -11.516 1.115 1 98.94 87 VAL A O 1
ATOM 649 N N . TYR A 1 88 ? -2.902 -11.117 2.873 1 98.88 88 TYR A N 1
ATOM 650 C CA . TYR A 1 88 ? -3.051 -12.438 3.461 1 98.88 88 TYR A CA 1
ATOM 651 C C . TYR A 1 88 ? -4.289 -12.508 4.348 1 98.88 88 TYR A C 1
ATOM 653 O O . TYR A 1 88 ? -4.551 -11.594 5.129 1 98.88 88 TYR A O 1
ATOM 661 N N . VAL A 1 89 ? -5.004 -13.555 4.211 1 98.69 89 VAL A N 1
ATOM 662 C CA . VAL A 1 89 ? -6.172 -13.828 5.039 1 98.69 89 VAL A CA 1
ATOM 663 C C . VAL A 1 89 ? -6.172 -15.297 5.461 1 98.69 89 VAL A C 1
ATOM 665 O O . VAL A 1 89 ? -5.387 -16.094 4.941 1 98.69 89 VAL A O 1
ATOM 668 N N . GLU A 1 90 ? -7.004 -15.633 6.426 1 98.06 90 GLU A N 1
ATOM 669 C CA . GLU A 1 90 ? -7.098 -17.016 6.906 1 98.06 90 GLU A CA 1
ATOM 670 C C . GLU A 1 90 ? -7.641 -17.938 5.828 1 98.06 90 GLU A C 1
ATOM 672 O O . GLU A 1 90 ? -7.195 -19.078 5.699 1 98.06 90 GLU A O 1
ATOM 677 N N . ASP A 1 91 ? -8.555 -17.484 5.094 1 98.56 91 ASP A N 1
ATOM 678 C CA . ASP A 1 91 ? -9.211 -18.25 4.039 1 98.56 91 ASP A CA 1
ATOM 679 C C . ASP A 1 91 ? -9.414 -17.406 2.785 1 98.56 91 ASP A C 1
ATOM 681 O O . ASP A 1 91 ? -10.422 -16.719 2.654 1 98.56 91 ASP A O 1
ATOM 685 N N . ALA A 1 92 ? -8.508 -17.562 1.846 1 98.88 92 ALA A N 1
ATOM 686 C CA . ALA A 1 92 ? -8.5 -16.734 0.647 1 98.88 92 ALA A CA 1
ATOM 687 C C . ALA A 1 92 ? -9.688 -17.047 -0.253 1 98.88 92 ALA A C 1
ATOM 689 O O . ALA A 1 92 ? -10.258 -16.156 -0.884 1 98.88 92 ALA A 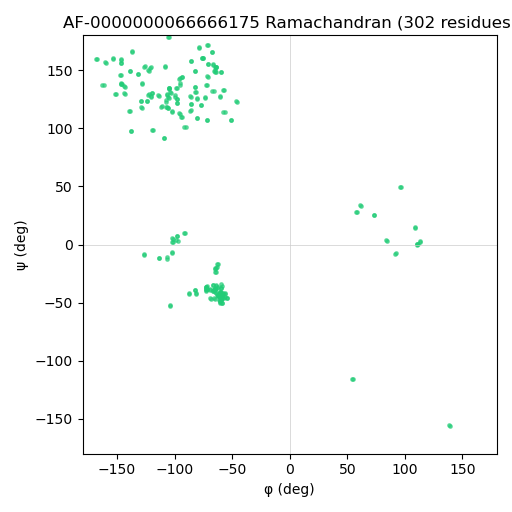O 1
ATOM 690 N N . ASP A 1 93 ? -10.031 -18.297 -0.359 1 98.88 93 ASP A N 1
ATOM 691 C CA . ASP A 1 93 ? -11.18 -18.672 -1.18 1 98.88 93 ASP A CA 1
ATOM 692 C C . ASP A 1 93 ? -12.453 -18 -0.684 1 98.88 93 ASP A C 1
ATOM 694 O O . ASP A 1 93 ? -13.242 -17.5 -1.483 1 98.88 93 ASP A O 1
ATOM 698 N N . ALA A 1 94 ? -12.641 -17.984 0.582 1 98.88 94 ALA A N 1
ATOM 699 C CA . ALA A 1 94 ? -13.82 -17.359 1.167 1 98.88 94 ALA A CA 1
ATOM 700 C C . ALA A 1 94 ? -13.828 -15.852 0.926 1 98.88 94 ALA A C 1
ATOM 702 O O . ALA A 1 94 ? -14.852 -15.281 0.555 1 98.88 94 ALA A O 1
ATOM 703 N N . ALA A 1 95 ? -12.711 -15.227 1.172 1 98.88 95 ALA A N 1
ATOM 704 C CA . ALA A 1 95 ? -12.617 -13.789 0.956 1 98.88 95 ALA A CA 1
ATOM 705 C C . ALA A 1 95 ? -12.867 -13.43 -0.507 1 98.88 95 ALA A C 1
ATOM 707 O O . ALA A 1 95 ? -13.555 -12.445 -0.806 1 98.88 95 ALA A O 1
ATOM 708 N N . PHE A 1 96 ? -12.289 -14.227 -1.345 1 98.94 96 PHE A N 1
ATOM 709 C CA . PHE A 1 96 ? -12.453 -14.039 -2.781 1 98.94 96 PHE A CA 1
ATOM 710 C C . PHE A 1 96 ? -13.922 -14.148 -3.178 1 98.94 96 PHE A C 1
ATOM 712 O O . PHE A 1 96 ? -14.445 -13.281 -3.877 1 98.94 96 PHE A O 1
ATOM 719 N N . ALA A 1 97 ? -14.562 -15.125 -2.717 1 98.94 97 ALA A N 1
ATOM 720 C CA . ALA A 1 97 ? -15.977 -15.328 -2.998 1 98.94 97 ALA A CA 1
ATOM 721 C C . ALA A 1 97 ? -16.812 -14.18 -2.443 1 98.94 97 ALA A C 1
ATOM 723 O O . ALA A 1 97 ? -17.75 -13.703 -3.102 1 98.94 97 ALA A O 1
ATOM 724 N N . ALA A 1 98 ? -16.531 -13.773 -1.28 1 98.94 98 ALA A N 1
ATOM 725 C CA . ALA A 1 98 ? -17.234 -12.656 -0.668 1 98.94 98 ALA A CA 1
ATOM 726 C C . ALA A 1 98 ? -17.094 -11.383 -1.502 1 98.94 98 ALA A C 1
ATOM 728 O O . ALA A 1 98 ? -18.047 -10.633 -1.684 1 98.94 98 ALA A O 1
ATOM 729 N N . ALA A 1 99 ? -15.883 -11.133 -1.967 1 98.94 99 ALA A N 1
ATOM 730 C CA . ALA A 1 99 ? -15.617 -9.953 -2.787 1 98.94 99 ALA A CA 1
ATOM 731 C C . ALA A 1 99 ? -16.438 -9.977 -4.07 1 98.94 99 ALA A C 1
ATOM 733 O O . ALA A 1 99 ? -17.078 -8.984 -4.43 1 98.94 99 ALA A O 1
ATOM 734 N N . LEU A 1 100 ? -16.359 -11.125 -4.734 1 98.94 100 LEU A N 1
ATOM 735 C CA . LEU A 1 100 ? -17.125 -11.258 -5.969 1 98.94 100 LEU A CA 1
ATOM 736 C C . LEU A 1 100 ? -18.609 -11.102 -5.703 1 98.94 100 LEU A C 1
ATOM 738 O O . LEU A 1 100 ? -19.312 -10.43 -6.461 1 98.94 100 LEU A O 1
ATOM 742 N N . GLY A 1 101 ? -19.062 -11.68 -4.613 1 98.81 101 GLY A N 1
ATOM 743 C CA . GLY A 1 101 ? -20.469 -11.547 -4.23 1 98.81 101 GLY A CA 1
ATOM 744 C C . GLY A 1 101 ? -20.859 -10.117 -3.918 1 98.81 101 GLY A C 1
ATOM 745 O O . GLY A 1 101 ? -22.031 -9.75 -4.039 1 98.81 101 GLY A O 1
ATOM 746 N N . ALA A 1 102 ? -19.922 -9.312 -3.639 1 98.81 102 ALA A N 1
ATOM 747 C CA . ALA A 1 102 ? -20.172 -7.93 -3.26 1 98.81 102 ALA A CA 1
ATOM 748 C C . ALA A 1 102 ? -19.906 -6.984 -4.43 1 98.81 102 ALA A C 1
ATOM 750 O O . ALA A 1 102 ? -19.891 -5.762 -4.258 1 98.81 102 ALA A O 1
ATOM 751 N N . GLY A 1 103 ? -19.609 -7.512 -5.582 1 98.75 103 GLY A N 1
ATOM 752 C CA . GLY A 1 103 ? -19.578 -6.676 -6.77 1 98.75 103 GLY A CA 1
ATOM 753 C C . GLY A 1 103 ? -18.188 -6.52 -7.355 1 98.75 103 GLY A C 1
ATOM 754 O O . GLY A 1 103 ? -18.016 -5.828 -8.359 1 98.75 103 GLY A O 1
ATOM 755 N N . ALA A 1 104 ? -17.219 -7.16 -6.801 1 98.88 104 ALA A N 1
ATOM 756 C CA . ALA A 1 104 ? -15.875 -7.117 -7.375 1 98.88 104 ALA A CA 1
ATOM 757 C C . ALA A 1 104 ? -15.805 -7.91 -8.672 1 98.88 104 ALA A C 1
ATOM 759 O O . ALA A 1 104 ? -16.625 -8.805 -8.906 1 98.88 104 ALA A O 1
ATOM 760 N N . ARG A 1 105 ? -14.828 -7.508 -9.5 1 98.81 105 ARG A N 1
ATOM 761 C CA . ARG A 1 105 ? -14.586 -8.203 -10.766 1 98.81 105 ARG A CA 1
ATOM 762 C C . ARG A 1 105 ? -13.352 -9.094 -10.664 1 98.81 105 ARG A C 1
ATOM 764 O O . ARG A 1 105 ? -12.281 -8.633 -10.266 1 98.81 105 ARG A O 1
ATOM 771 N N . GLU A 1 106 ? -13.477 -10.312 -11.078 1 98.81 106 GLU A N 1
ATOM 772 C CA . GLU A 1 106 ? -12.352 -11.234 -11.078 1 98.81 106 GLU A CA 1
ATOM 773 C C . GLU A 1 106 ? -11.289 -10.805 -12.086 1 98.81 106 GLU A C 1
ATOM 775 O O . GLU A 1 106 ? -11.609 -10.461 -13.219 1 98.81 106 GLU A O 1
ATOM 780 N N . LEU A 1 107 ? -10.102 -10.789 -11.664 1 98.62 107 LEU A N 1
ATOM 781 C CA . LEU A 1 107 ? -8.969 -10.539 -12.547 1 98.62 107 LEU A CA 1
ATOM 782 C C . LEU A 1 107 ? -8.227 -11.828 -12.859 1 98.62 107 LEU A C 1
ATOM 784 O O . LEU A 1 107 ? -7.902 -12.102 -14.016 1 98.62 107 LEU A O 1
ATOM 788 N N . THR A 1 108 ? -7.828 -12.594 -11.859 1 98.62 108 THR A N 1
ATOM 789 C CA . THR A 1 108 ? -7.234 -13.922 -12 1 98.62 108 THR A CA 1
ATOM 790 C C . THR A 1 108 ? -7.91 -14.914 -11.055 1 98.62 108 THR A C 1
ATOM 792 O O . THR A 1 108 ? -8.297 -14.555 -9.938 1 98.62 108 THR A O 1
ATOM 795 N N . PRO A 1 109 ? -8.023 -16.141 -11.453 1 98.62 109 PRO A N 1
ATOM 796 C CA . PRO A 1 109 ? -8.703 -17.125 -10.609 1 98.62 109 PRO A CA 1
ATOM 797 C C . PRO A 1 109 ? -7.855 -17.578 -9.422 1 98.62 109 PRO A C 1
ATOM 799 O O . PRO A 1 109 ? -6.633 -17.406 -9.43 1 98.62 109 PRO A O 1
ATOM 802 N N . MET A 1 110 ? -8.602 -18.141 -8.422 1 98.81 110 MET A N 1
ATOM 803 C CA . MET A 1 110 ? -7.879 -18.75 -7.316 1 98.81 110 MET A CA 1
ATOM 804 C C . MET A 1 110 ? -6.996 -19.891 -7.812 1 98.81 110 MET A C 1
ATOM 806 O O . MET A 1 110 ? -7.465 -20.781 -8.523 1 98.81 110 MET A O 1
ATOM 810 N N . THR A 1 111 ? -5.738 -19.828 -7.457 1 98.44 111 THR A N 1
ATOM 811 C CA . THR A 1 111 ? -4.734 -20.781 -7.898 1 98.44 111 THR A CA 1
ATOM 812 C C . THR A 1 111 ? -3.688 -21.016 -6.812 1 98.44 111 THR A C 1
ATOM 814 O O . THR A 1 111 ? -3.283 -20.078 -6.125 1 98.44 111 THR A O 1
ATOM 817 N N . THR A 1 112 ? -3.285 -22.266 -6.617 1 97.5 112 THR A N 1
ATOM 818 C CA . THR A 1 112 ? -2.131 -22.5 -5.758 1 97.5 112 THR A CA 1
ATOM 819 C C . THR A 1 112 ? -0.834 -22.172 -6.492 1 97.5 112 THR A C 1
ATOM 821 O O . THR A 1 112 ? -0.508 -22.797 -7.5 1 97.5 112 THR A O 1
ATOM 824 N N . GLN A 1 113 ? -0.136 -21.266 -5.961 1 96.25 113 GLN A N 1
ATOM 825 C CA . GLN A 1 113 ? 1.045 -20.734 -6.625 1 96.25 113 GLN A CA 1
ATOM 826 C C . GLN A 1 113 ? 2.277 -21.578 -6.336 1 96.25 113 GLN A C 1
ATOM 828 O O . GLN A 1 113 ? 2.363 -22.219 -5.285 1 96.25 113 GLN A O 1
ATOM 833 N N . PHE A 1 114 ? 3.262 -21.516 -7.141 1 93.31 114 PHE A N 1
ATOM 834 C CA . PHE A 1 114 ? 4.469 -22.328 -7.043 1 93.31 114 PHE A CA 1
ATOM 835 C C . PHE A 1 114 ? 5.238 -22 -5.77 1 93.31 114 PHE A C 1
ATOM 837 O O . PHE A 1 114 ? 6.055 -22.797 -5.309 1 93.31 114 PHE A O 1
ATOM 844 N N . TYR A 1 115 ? 4.965 -20.781 -5.219 1 94.12 115 TYR A N 1
ATOM 845 C CA . TYR A 1 115 ? 5.723 -20.359 -4.043 1 94.12 115 TYR A CA 1
ATOM 846 C C . TYR A 1 115 ? 4.945 -20.641 -2.764 1 94.12 115 TYR A C 1
ATOM 848 O O . TYR A 1 115 ? 5.363 -20.234 -1.675 1 94.12 115 TYR A O 1
ATOM 856 N N . GLY A 1 116 ? 3.766 -21.25 -2.818 1 96.62 116 GLY A N 1
ATOM 857 C CA . GLY A 1 116 ? 3.133 -21.828 -1.641 1 96.62 116 GLY A CA 1
ATOM 858 C C . GLY A 1 116 ? 1.891 -21.078 -1.204 1 96.62 116 GLY A C 1
ATOM 859 O O . GLY A 1 116 ? 1.236 -21.453 -0.231 1 96.62 116 GLY A O 1
ATOM 860 N N . ASP A 1 117 ? 1.484 -20.047 -1.868 1 97.88 117 ASP A N 1
ATOM 861 C CA . ASP A 1 117 ? 0.25 -19.328 -1.548 1 97.88 117 ASP A CA 1
ATOM 862 C C . ASP A 1 117 ? -0.909 -19.828 -2.41 1 97.88 117 ASP A C 1
ATOM 864 O O . ASP A 1 117 ? -0.721 -20.156 -3.584 1 97.88 117 ASP A O 1
ATOM 868 N N . ARG A 1 118 ? -2.062 -20.016 -1.858 1 98.75 118 ARG A N 1
ATOM 869 C CA . ARG A 1 118 ? -3.32 -20 -2.6 1 98.75 118 ARG A CA 1
ATOM 870 C C . ARG A 1 118 ? -3.863 -18.594 -2.752 1 98.75 118 ARG A C 1
ATOM 872 O O . ARG A 1 118 ? -4.152 -17.922 -1.759 1 98.75 118 ARG A O 1
ATOM 879 N N . SER A 1 119 ? -3.92 -18.141 -4.016 1 98.81 119 SER A N 1
ATOM 880 C CA . SER A 1 119 ? -4.246 -16.734 -4.172 1 98.81 119 SER A CA 1
ATOM 881 C C . SER A 1 119 ? -5.066 -16.5 -5.438 1 98.81 119 SER A C 1
ATOM 883 O O . SER A 1 119 ? -5.09 -17.344 -6.336 1 98.81 119 SER A O 1
ATOM 885 N N . GLY A 1 120 ? -5.773 -15.391 -5.508 1 98.81 120 GLY A N 1
ATOM 886 C CA . GLY A 1 120 ? -6.52 -14.828 -6.621 1 98.81 120 GLY A CA 1
ATOM 887 C C . GLY A 1 120 ? -6.66 -13.32 -6.543 1 98.81 120 GLY A C 1
ATOM 888 O O . GLY A 1 120 ? -6.43 -12.727 -5.492 1 98.81 120 GLY A O 1
ATOM 889 N N . ALA A 1 121 ? -6.957 -12.742 -7.695 1 98.88 121 ALA A N 1
ATOM 890 C CA . ALA A 1 121 ? -7.008 -11.281 -7.723 1 98.88 121 ALA A CA 1
ATOM 891 C C . ALA A 1 121 ? -8.367 -10.797 -8.211 1 98.88 121 ALA A C 1
ATOM 893 O O . ALA A 1 121 ? -9.016 -11.445 -9.031 1 98.88 121 ALA A O 1
ATOM 894 N N . PHE A 1 122 ? -8.766 -9.641 -7.727 1 98.88 122 PHE A N 1
ATOM 895 C CA . PHE A 1 122 ? -10.008 -8.984 -8.148 1 98.88 122 PHE A CA 1
ATOM 896 C C . PHE A 1 122 ? -9.852 -7.473 -8.125 1 98.88 122 PHE A C 1
ATOM 898 O O . PHE A 1 122 ? -8.914 -6.945 -7.523 1 98.88 122 PHE A O 1
ATOM 905 N N . GLU A 1 123 ? -10.609 -6.824 -8.852 1 98.88 123 GLU A N 1
ATOM 906 C CA . GLU A 1 123 ? -10.812 -5.379 -8.797 1 98.88 123 GLU A CA 1
ATOM 907 C C . GLU A 1 123 ? -12.062 -5.023 -8 1 98.88 123 GLU A C 1
ATOM 909 O O . GLU A 1 123 ? -13.156 -5.504 -8.312 1 98.88 123 GLU A O 1
ATOM 914 N N . ASP A 1 124 ? -11.898 -4.25 -6.98 1 98.88 124 ASP A N 1
ATOM 915 C CA . ASP A 1 124 ? -13.07 -3.885 -6.195 1 98.88 124 ASP A CA 1
ATOM 916 C C . ASP A 1 124 ? -13.961 -2.906 -6.957 1 98.88 124 ASP A C 1
ATOM 918 O O . ASP A 1 124 ? -13.594 -2.434 -8.039 1 98.88 124 ASP A O 1
ATOM 922 N N . PRO A 1 125 ? -15.164 -2.576 -6.488 1 98.81 125 PRO A N 1
ATOM 923 C CA . PRO A 1 125 ? -16.125 -1.77 -7.246 1 98.81 125 PRO A CA 1
ATOM 924 C C . PRO A 1 125 ? -15.609 -0.363 -7.543 1 98.81 125 PRO A C 1
ATOM 926 O O . PRO A 1 125 ? -16.141 0.321 -8.422 1 98.81 125 PRO A O 1
ATOM 929 N N . TRP A 1 126 ? -14.625 0.074 -6.863 1 98.81 126 TRP A N 1
ATOM 930 C CA . TRP A 1 126 ? -14.125 1.436 -7.016 1 98.81 126 TRP A CA 1
ATOM 931 C C . TRP A 1 126 ? -12.852 1.459 -7.863 1 98.81 126 TRP A C 1
ATOM 933 O O . TRP A 1 126 ? -12.289 2.525 -8.117 1 98.81 126 TRP A O 1
ATOM 943 N N . GLY A 1 127 ? -12.328 0.292 -8.203 1 98.75 127 GLY A N 1
ATOM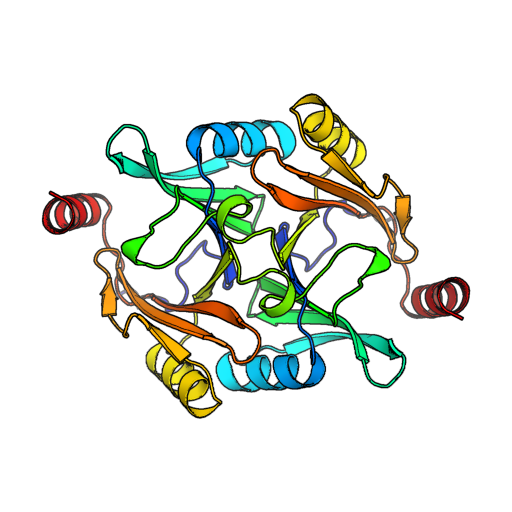 944 C CA . GLY A 1 127 ? -11.273 0.245 -9.203 1 98.75 127 GLY A CA 1
ATOM 945 C C . GLY A 1 127 ? -9.922 -0.121 -8.625 1 98.75 127 GLY A C 1
ATOM 946 O O . GLY A 1 127 ? -8.93 -0.2 -9.352 1 98.75 127 GLY A O 1
ATOM 947 N N . HIS A 1 128 ? -9.805 -0.346 -7.402 1 98.94 128 HIS A N 1
ATOM 948 C CA . HIS A 1 128 ? -8.547 -0.798 -6.816 1 98.94 128 HIS A CA 1
ATOM 949 C C . HIS A 1 128 ? -8.375 -2.305 -6.984 1 98.94 128 HIS A C 1
ATOM 951 O O . HIS A 1 128 ? -9.359 -3.049 -7.004 1 98.94 128 HIS A O 1
ATOM 957 N N . ARG A 1 129 ? -7.121 -2.695 -7.086 1 98.88 129 ARG A N 1
ATOM 958 C CA . ARG A 1 129 ? -6.789 -4.094 -7.336 1 98.88 129 ARG A CA 1
ATOM 959 C C . ARG A 1 129 ? -6.273 -4.77 -6.07 1 98.88 129 ARG A C 1
ATOM 961 O O . ARG A 1 129 ? -5.406 -4.227 -5.379 1 98.88 129 ARG A O 1
ATOM 968 N N . TRP A 1 130 ? -6.797 -5.945 -5.844 1 98.94 130 TRP A N 1
ATOM 969 C CA . TRP A 1 130 ? -6.434 -6.746 -4.676 1 98.94 130 TRP A CA 1
ATOM 970 C C . TRP A 1 130 ? -6.035 -8.156 -5.09 1 98.94 130 TRP A C 1
ATOM 972 O O . TRP A 1 130 ? -6.648 -8.75 -5.977 1 98.94 130 TRP A O 1
ATOM 982 N N . THR A 1 131 ? -5.031 -8.664 -4.512 1 98.88 131 THR A N 1
ATOM 983 C CA . THR A 1 131 ? -4.742 -10.094 -4.496 1 98.88 131 THR A CA 1
ATOM 984 C C . THR A 1 131 ? -4.918 -10.664 -3.09 1 98.88 131 THR A C 1
ATOM 986 O O . THR A 1 131 ? -4.227 -10.242 -2.156 1 98.88 131 THR A O 1
ATOM 989 N N . VAL A 1 132 ? -5.828 -11.594 -2.953 1 98.88 132 VAL A N 1
ATOM 990 C CA . VAL A 1 132 ? -6.012 -12.258 -1.67 1 98.88 132 VAL A CA 1
ATOM 991 C C . VAL A 1 132 ? -5.23 -13.57 -1.655 1 98.88 132 VAL A C 1
ATOM 993 O O . VAL A 1 132 ? -5.172 -14.281 -2.666 1 98.88 132 VAL A O 1
ATOM 996 N N . ALA A 1 133 ? -4.684 -13.852 -0.514 1 98.88 133 ALA A N 1
ATOM 997 C CA . ALA A 1 133 ? -3.826 -15.031 -0.448 1 98.88 133 ALA A CA 1
ATOM 998 C C . ALA A 1 133 ? -3.916 -15.703 0.921 1 98.88 133 ALA A C 1
ATOM 1000 O O . ALA A 1 133 ? -4.125 -15.031 1.934 1 98.88 133 ALA A O 1
ATOM 1001 N N . THR A 1 134 ? -3.832 -16.938 1.025 1 98.81 134 THR A N 1
ATOM 1002 C CA . THR A 1 134 ? -3.533 -17.766 2.184 1 98.81 134 THR A CA 1
ATOM 1003 C C . THR A 1 134 ? -2.287 -18.609 1.935 1 98.81 134 THR A C 1
ATOM 1005 O O . THR A 1 134 ? -2.17 -19.266 0.893 1 98.81 134 THR A O 1
ATOM 1008 N N . HIS A 1 135 ? -1.354 -18.531 2.838 1 98.5 135 HIS A N 1
ATOM 1009 C CA . HIS A 1 135 ? -0.178 -19.375 2.729 1 98.5 135 HIS A CA 1
ATOM 10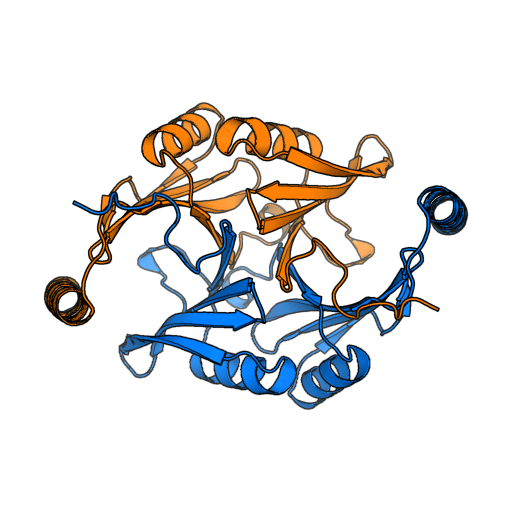10 C C . HIS A 1 135 ? -0.512 -20.828 3.082 1 98.5 135 HIS A C 1
ATOM 1012 O O . HIS A 1 135 ? -1.065 -21.094 4.148 1 98.5 135 HIS A O 1
ATOM 1018 N N . VAL A 1 136 ? -0.18 -21.766 2.186 1 98.06 136 VAL A N 1
ATOM 1019 C CA . VAL A 1 136 ? -0.673 -23.125 2.387 1 98.06 136 VAL A CA 1
ATOM 1020 C C . VAL A 1 136 ? 0.495 -24.094 2.361 1 98.06 136 VAL A C 1
ATOM 1022 O O . VAL A 1 136 ? 0.325 -25.281 2.666 1 98.06 136 VAL A O 1
ATOM 1025 N N . GLU A 1 137 ? 1.614 -23.609 2.004 1 96.94 137 GLU A N 1
ATOM 1026 C CA . GLU A 1 137 ? 2.781 -24.484 1.955 1 96.94 137 GLU A CA 1
ATOM 1027 C C . GLU A 1 137 ? 4.066 -23.703 2.207 1 96.94 137 GLU A C 1
ATOM 1029 O O . GLU A 1 137 ? 4.281 -22.641 1.626 1 96.94 137 GLU A O 1
ATOM 1034 N N . ASP A 1 138 ? 4.867 -24.188 3.113 1 95.81 138 ASP A N 1
ATOM 1035 C CA . ASP A 1 138 ? 6.234 -23.688 3.215 1 95.81 138 ASP A CA 1
ATOM 1036 C C . ASP A 1 138 ? 7.133 -24.344 2.164 1 95.81 138 ASP A C 1
ATOM 1038 O O . ASP A 1 138 ? 7.484 -25.516 2.281 1 95.81 138 ASP A O 1
ATOM 1042 N N . VAL A 1 139 ? 7.512 -23.609 1.218 1 94.62 139 VAL A N 1
ATOM 1043 C CA . VAL A 1 139 ? 8.312 -24.125 0.12 1 94.62 139 VAL A CA 1
ATOM 1044 C C . VAL A 1 139 ? 9.781 -23.781 0.341 1 94.62 139 VAL A C 1
ATOM 1046 O O . VAL A 1 139 ? 10.125 -22.609 0.542 1 94.62 139 VAL A O 1
ATOM 1049 N N . SER A 1 140 ? 10.648 -24.719 0.293 1 94 140 SER A N 1
ATOM 1050 C CA . SER A 1 140 ? 12.07 -24.469 0.46 1 94 140 SER A CA 1
ATOM 1051 C C . SER A 1 140 ? 12.625 -23.641 -0.695 1 94 140 SER A C 1
ATOM 1053 O O . SER A 1 140 ? 12.062 -23.641 -1.794 1 94 140 SER A O 1
ATOM 1055 N N . PRO A 1 141 ? 13.695 -22.953 -0.388 1 90.12 141 PRO A N 1
ATOM 1056 C CA . PRO A 1 141 ? 14.305 -22.188 -1.477 1 90.12 141 PRO A CA 1
ATOM 1057 C C . PRO A 1 141 ? 14.664 -23.047 -2.68 1 90.12 141 PRO A C 1
ATOM 1059 O O . PRO A 1 141 ? 14.469 -22.641 -3.826 1 90.12 141 PRO A O 1
ATOM 1062 N N . GLU A 1 142 ? 15.211 -24.219 -2.42 1 93.25 142 GLU A N 1
ATOM 1063 C CA . GLU A 1 142 ? 15.578 -25.125 -3.5 1 93.25 142 GLU A CA 1
ATOM 1064 C C . GLU A 1 142 ? 14.359 -25.547 -4.316 1 93.25 142 GLU A C 1
ATOM 1066 O O . GLU A 1 142 ? 14.406 -25.547 -5.547 1 93.25 142 GLU A O 1
ATOM 1071 N N . GLU A 1 143 ? 13.367 -25.922 -3.641 1 94.69 143 GLU A N 1
ATOM 1072 C CA . GLU A 1 143 ? 12.141 -26.328 -4.32 1 94.69 143 GLU A CA 1
ATOM 1073 C C . GLU A 1 143 ? 11.508 -25.156 -5.07 1 94.69 143 GLU A C 1
ATOM 1075 O O . GLU A 1 143 ? 10.969 -25.344 -6.164 1 94.69 143 GLU A O 1
ATOM 1080 N N . MET A 1 144 ? 11.539 -23.984 -4.508 1 90.56 144 MET A N 1
ATOM 1081 C CA . MET A 1 144 ? 11.008 -22.797 -5.172 1 90.56 144 MET A CA 1
ATOM 1082 C C . MET A 1 144 ? 11.734 -22.531 -6.488 1 90.56 144 MET A C 1
ATOM 1084 O O . MET A 1 144 ? 11.102 -22.25 -7.504 1 90.56 144 MET A O 1
ATOM 1088 N N . ASP A 1 145 ? 13.016 -22.578 -6.434 1 88.44 145 ASP A N 1
ATOM 1089 C CA . ASP A 1 145 ? 13.82 -22.406 -7.645 1 88.44 145 ASP A CA 1
ATOM 1090 C C . ASP A 1 145 ? 13.422 -23.422 -8.719 1 88.44 145 ASP A C 1
ATOM 1092 O O . ASP A 1 145 ? 13.312 -23.062 -9.898 1 88.44 145 ASP A O 1
ATOM 1096 N N . ARG A 1 146 ? 13.266 -24.656 -8.336 1 93.38 146 ARG A N 1
ATOM 1097 C CA . ARG A 1 146 ? 12.875 -25.703 -9.266 1 93.38 146 ARG A CA 1
ATOM 1098 C C . ARG A 1 146 ? 11.523 -25.406 -9.898 1 93.38 146 ARG A C 1
ATOM 1100 O O . ARG A 1 146 ? 11.375 -25.484 -11.117 1 93.38 146 ARG A O 1
ATOM 1107 N N . ARG A 1 147 ? 10.609 -25.016 -9.062 1 93 147 ARG A N 1
ATOM 1108 C CA . ARG A 1 147 ? 9.266 -24.734 -9.555 1 93 147 ARG A CA 1
ATOM 1109 C C . ARG A 1 147 ? 9.273 -23.516 -10.477 1 93 147 ARG A C 1
ATOM 1111 O O . ARG A 1 147 ? 8.539 -23.484 -11.469 1 93 147 ARG A O 1
ATOM 1118 N N . MET A 1 148 ? 10.055 -22.562 -10.055 1 85.88 148 MET A N 1
ATOM 1119 C CA . MET A 1 148 ? 10.18 -21.375 -10.898 1 85.88 148 MET A CA 1
ATOM 1120 C C . MET A 1 148 ? 10.703 -21.734 -12.281 1 85.88 148 MET A C 1
ATOM 1122 O O . MET A 1 148 ? 10.195 -21.234 -13.289 1 85.88 148 MET A O 1
ATOM 1126 N N . ALA A 1 149 ? 11.734 -22.547 -12.344 1 86.06 149 ALA A N 1
ATOM 1127 C CA . ALA A 1 149 ? 12.336 -23 -13.602 1 86.06 149 ALA A CA 1
ATOM 1128 C C . ALA A 1 149 ? 11.312 -23.734 -14.461 1 86.06 149 ALA A C 1
ATOM 1130 O O . ALA A 1 149 ? 11.289 -23.578 -15.68 1 86.06 149 ALA A O 1
ATOM 1131 N N . GLU A 1 150 ? 10.453 -24.453 -13.859 1 87.44 150 GLU A N 1
ATOM 1132 C CA . GLU A 1 150 ? 9.43 -25.219 -14.57 1 87.44 150 GLU A CA 1
ATOM 1133 C C . GLU A 1 150 ? 8.359 -24.297 -15.148 1 87.44 150 GLU A C 1
ATOM 1135 O O . GLU A 1 150 ? 7.848 -24.531 -16.234 1 87.44 150 GLU A O 1
ATOM 1140 N N . GLN A 1 151 ? 8.086 -23.281 -14.406 1 80.12 151 GLN A N 1
ATOM 1141 C CA . GLN A 1 151 ? 7.012 -22.375 -14.805 1 80.12 151 GLN A CA 1
ATOM 1142 C C . GLN A 1 151 ? 7.5 -21.375 -15.844 1 80.12 151 GLN A C 1
ATOM 1144 O O . GLN A 1 151 ? 6.766 -21.031 -16.766 1 80.12 151 GLN A O 1
ATOM 1149 N N . PHE A 1 152 ? 8.688 -20.828 -15.648 1 73.69 152 PHE A N 1
ATOM 1150 C CA . PHE A 1 152 ? 9.148 -19.734 -16.5 1 73.69 152 PHE A CA 1
ATOM 1151 C C . PHE A 1 152 ? 10.227 -20.219 -17.469 1 73.69 152 PHE A C 1
ATOM 1153 O O . PHE A 1 152 ? 10.68 -19.469 -18.328 1 73.69 152 PHE A O 1
ATOM 1160 N N . GLY A 1 153 ? 10.766 -21.422 -17.25 1 64.25 153 GLY A N 1
ATOM 1161 C CA . GLY A 1 153 ? 11.789 -21.969 -18.125 1 64.25 153 GLY A CA 1
ATOM 1162 C C . GLY A 1 153 ? 11.219 -22.531 -19.422 1 64.25 153 GLY A C 1
ATOM 1163 O O . GLY A 1 153 ? 10.016 -22.781 -19.516 1 64.25 153 GLY A O 1
ATOM 1164 N N . MET B 1 1 ? 3.508 -32.031 13.023 1 46.53 1 MET B N 1
ATOM 1165 C CA . MET B 1 1 ? 3.932 -31.406 11.781 1 46.53 1 MET B CA 1
ATOM 1166 C C . MET B 1 1 ? 3.666 -29.891 11.82 1 46.53 1 MET B C 1
ATOM 1168 O O . MET B 1 1 ? 2.621 -29.453 12.305 1 46.53 1 MET B O 1
ATOM 1172 N N . SER B 1 2 ? 4.617 -28.953 11.992 1 60.12 2 SER B N 1
ATOM 1173 C CA . SER B 1 2 ? 4.398 -27.547 12.336 1 60.12 2 SER B CA 1
ATOM 1174 C C . SER B 1 2 ? 3.379 -26.906 11.398 1 60.12 2 SER B C 1
ATOM 1176 O O . SER B 1 2 ? 3.373 -27.172 10.195 1 60.12 2 SER B O 1
ATOM 1178 N N . GLU B 1 3 ? 2.197 -26.609 11.734 1 85.56 3 GLU B N 1
ATOM 1179 C CA . GLU B 1 3 ? 1.038 -26.156 10.969 1 85.56 3 GLU B CA 1
ATOM 1180 C C . GLU B 1 3 ? 1.348 -24.875 10.211 1 85.56 3 GLU B C 1
ATOM 1182 O O . GLU B 1 3 ? 1.914 -23.938 10.773 1 85.56 3 GLU B O 1
ATOM 1187 N N . VAL B 1 4 ? 1.359 -24.953 8.844 1 93.5 4 VAL B N 1
ATOM 1188 C CA . VAL B 1 4 ? 1.527 -23.812 7.953 1 93.5 4 VAL B CA 1
ATOM 1189 C C . VAL B 1 4 ? 0.626 -22.672 8.414 1 93.5 4 VAL B C 1
ATOM 1191 O O . VAL B 1 4 ? -0.558 -22.875 8.688 1 93.5 4 VAL B O 1
ATOM 1194 N N . LYS B 1 5 ? 1.228 -21.578 8.672 1 95.88 5 LYS B N 1
ATOM 1195 C CA . LYS B 1 5 ? 0.463 -20.391 9.07 1 95.88 5 LYS B CA 1
ATOM 1196 C C . LYS B 1 5 ? -0.123 -19.672 7.859 1 95.88 5 LYS B C 1
ATOM 1198 O O . LYS B 1 5 ? 0.586 -19.406 6.891 1 95.88 5 LYS B O 1
ATOM 1203 N N . PRO B 1 6 ? -1.399 -19.344 7.883 1 96.56 6 PRO B N 1
ATOM 1204 C CA . PRO B 1 6 ? -2.033 -18.688 6.742 1 96.56 6 PRO B CA 1
ATOM 1205 C C . PRO B 1 6 ? -1.347 -17.375 6.371 1 96.56 6 PRO B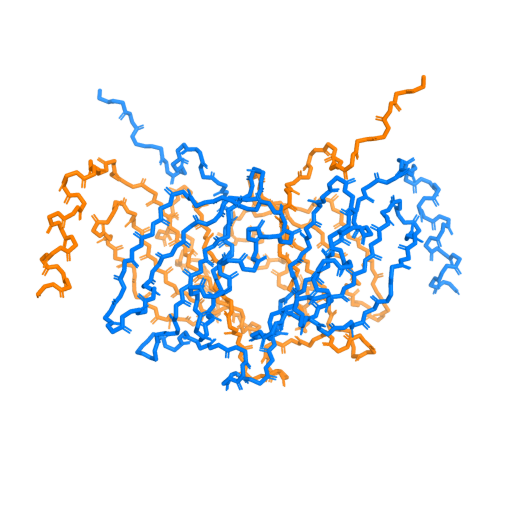 C 1
ATOM 1207 O O . PRO B 1 6 ? -1.295 -17.016 5.191 1 96.56 6 PRO B O 1
ATOM 1210 N N . VAL B 1 7 ? -1.001 -16.625 7.34 1 95.06 7 VAL B N 1
ATOM 1211 C CA . VAL B 1 7 ? -0.083 -15.5 7.137 1 95.06 7 VAL B CA 1
ATOM 1212 C C . VAL B 1 7 ? 1.341 -15.938 7.48 1 95.06 7 VAL B C 1
ATOM 1214 O O . VAL B 1 7 ? 1.648 -16.203 8.641 1 95.06 7 VAL B O 1
ATOM 1217 N N . PRO B 1 8 ? 2.184 -16 6.508 1 94.5 8 PRO B N 1
ATOM 1218 C CA . PRO B 1 8 ? 3.523 -16.516 6.793 1 94.5 8 PRO B CA 1
ATOM 1219 C C . PRO B 1 8 ? 4.309 -15.625 7.75 1 94.5 8 PRO B C 1
ATOM 1221 O O . PRO B 1 8 ? 4.133 -14.406 7.75 1 94.5 8 PRO B O 1
ATOM 1224 N N . GLU B 1 9 ? 5.156 -16.219 8.539 1 91 9 GLU B N 1
ATOM 1225 C CA . GLU B 1 9 ? 5.969 -15.484 9.5 1 91 9 GLU B CA 1
ATOM 1226 C C . GLU B 1 9 ? 6.812 -14.414 8.812 1 91 9 GLU B C 1
ATOM 1228 O O . GLU B 1 9 ? 7.398 -14.672 7.758 1 91 9 GLU B O 1
ATOM 1233 N N . GLY B 1 10 ? 6.801 -13.25 9.367 1 92.69 10 GLY B N 1
ATOM 1234 C CA . GLY B 1 10 ? 7.656 -12.188 8.859 1 92.69 10 GLY B CA 1
ATOM 1235 C C . GLY B 1 10 ? 6.984 -11.336 7.805 1 92.69 10 GLY B C 1
ATOM 1236 O O . GLY B 1 10 ? 7.551 -10.336 7.352 1 92.69 10 GLY B O 1
ATOM 1237 N N . TYR B 1 11 ? 5.828 -11.742 7.375 1 96.81 11 TYR B N 1
ATOM 1238 C CA . TYR B 1 11 ? 5.09 -10.953 6.398 1 96.81 11 TYR B CA 1
ATOM 1239 C C . TYR B 1 11 ? 4.031 -10.094 7.078 1 96.81 11 TYR B C 1
ATOM 1241 O O . TYR B 1 11 ? 3.342 -10.555 7.988 1 96.81 11 TYR B O 1
ATOM 1249 N N . PRO B 1 12 ? 3.953 -8.875 6.695 1 98.06 12 PRO B N 1
ATOM 1250 C CA . PRO B 1 12 ? 2.734 -8.148 7.062 1 98.06 12 PRO B CA 1
ATOM 1251 C C . PRO B 1 12 ? 1.492 -8.68 6.352 1 98.06 12 PRO B C 1
ATOM 1253 O O . PRO B 1 12 ? 1.607 -9.414 5.367 1 98.06 12 PRO B O 1
ATOM 1256 N N . VAL B 1 13 ? 0.378 -8.273 6.852 1 98.5 13 VAL B N 1
ATOM 1257 C CA . VAL B 1 13 ? -0.892 -8.75 6.309 1 98.5 13 VAL B CA 1
ATOM 1258 C C . VAL B 1 13 ? -1.145 -8.109 4.949 1 98.5 13 VAL B C 1
ATOM 1260 O O . VAL B 1 13 ? -1.669 -8.75 4.039 1 98.5 13 VAL B O 1
ATOM 1263 N N . VAL B 1 14 ? -0.808 -6.832 4.793 1 98.88 14 VAL B N 1
ATOM 1264 C CA . VAL B 1 14 ? -0.984 -6.145 3.52 1 98.88 14 VAL B CA 1
ATOM 1265 C C . VAL B 1 14 ? 0.367 -5.652 3.006 1 98.88 14 VAL B C 1
ATOM 1267 O O . VAL B 1 14 ? 1.128 -5.023 3.744 1 98.88 14 VAL B O 1
ATOM 1270 N N . SER B 1 15 ? 0.666 -5.938 1.791 1 98.88 15 SER B N 1
ATOM 1271 C CA . SER B 1 15 ? 1.845 -5.438 1.092 1 98.88 15 SER B CA 1
ATOM 1272 C C . SER B 1 15 ? 1.471 -4.82 -0.252 1 98.88 15 SER B C 1
ATOM 1274 O O . SER B 1 15 ? 0.934 -5.504 -1.126 1 98.88 15 SER B O 1
ATOM 1276 N N . PRO B 1 16 ? 1.732 -3.561 -0.4 1 98.94 16 PRO B N 1
ATOM 1277 C CA . PRO B 1 16 ? 1.496 -2.992 -1.729 1 98.94 16 PRO B CA 1
ATOM 1278 C C . PRO B 1 16 ? 2.527 -3.449 -2.76 1 98.94 16 PRO B C 1
ATOM 1280 O O . PRO B 1 16 ? 3.713 -3.562 -2.441 1 98.94 16 PRO B O 1
ATOM 1283 N N . GLY B 1 17 ? 2.064 -3.783 -3.967 1 98.88 17 GLY B N 1
ATOM 1284 C CA . GLY B 1 17 ? 2.895 -4.082 -5.125 1 98.88 17 GLY B CA 1
ATOM 1285 C C . GLY B 1 17 ? 2.861 -2.99 -6.176 1 98.88 17 GLY B C 1
ATOM 1286 O O . GLY B 1 17 ? 1.795 -2.652 -6.695 1 98.88 17 GLY B O 1
ATOM 1287 N N . LEU B 1 18 ? 3.969 -2.486 -6.527 1 98.94 18 LEU B N 1
ATOM 1288 C CA . LEU B 1 18 ? 4.094 -1.363 -7.449 1 98.94 18 LEU B CA 1
ATOM 1289 C C . LEU B 1 18 ? 4.598 -1.831 -8.812 1 98.94 18 LEU B C 1
ATOM 1291 O O . LEU B 1 18 ? 5.625 -2.512 -8.891 1 98.94 18 LEU B O 1
ATOM 1295 N N . ALA B 1 19 ? 3.863 -1.476 -9.844 1 98.88 19 ALA B N 1
ATOM 1296 C CA . ALA B 1 19 ? 4.387 -1.622 -11.203 1 98.88 19 ALA B CA 1
ATOM 1297 C C . ALA B 1 19 ? 5.309 -0.461 -11.562 1 98.88 19 ALA B C 1
ATOM 1299 O O . ALA B 1 19 ? 4.902 0.703 -11.5 1 98.88 19 ALA B O 1
ATOM 1300 N N . ILE B 1 20 ? 6.48 -0.731 -11.969 1 98.81 20 ILE B N 1
ATOM 1301 C CA . ILE B 1 20 ? 7.469 0.301 -12.258 1 98.81 20 ILE B CA 1
ATOM 1302 C C . ILE B 1 20 ? 8.242 -0.066 -13.523 1 98.81 20 ILE B C 1
ATOM 1304 O O . ILE B 1 20 ? 8.953 -1.077 -13.555 1 98.81 20 ILE B O 1
ATOM 1308 N N . ASP B 1 21 ? 8.102 0.699 -14.539 1 98.38 21 ASP B N 1
ATOM 1309 C CA . ASP B 1 21 ? 8.969 0.52 -15.695 1 98.38 21 ASP B CA 1
ATOM 1310 C C . ASP B 1 21 ? 10.391 0.983 -15.391 1 98.38 21 ASP B C 1
ATOM 1312 O O . ASP B 1 21 ? 10.656 2.184 -15.305 1 98.38 21 ASP B O 1
ATOM 1316 N N . GLY B 1 22 ? 11.312 0.054 -15.242 1 98.12 22 GLY B N 1
ATOM 1317 C CA . GLY B 1 22 ? 12.633 0.335 -14.711 1 98.12 22 GLY B CA 1
ATOM 1318 C C . GLY B 1 22 ? 12.758 0.057 -13.227 1 98.12 22 GLY B C 1
ATOM 1319 O O . GLY B 1 22 ? 13.242 0.902 -12.469 1 98.12 22 GLY B O 1
ATOM 1320 N N . ALA B 1 23 ? 12.32 -1.124 -12.773 1 98.62 23 ALA B N 1
ATOM 1321 C CA . ALA B 1 23 ? 12.227 -1.495 -11.367 1 98.62 23 ALA B CA 1
ATOM 1322 C C . ALA B 1 23 ? 13.602 -1.53 -10.711 1 98.62 23 ALA B C 1
ATOM 1324 O O . ALA B 1 23 ? 13.75 -1.158 -9.547 1 98.62 23 ALA B O 1
ATOM 1325 N N . ALA B 1 24 ? 14.594 -1.933 -11.422 1 98.25 24 ALA B N 1
ATOM 1326 C CA . ALA B 1 24 ? 15.938 -2.016 -10.859 1 98.25 24 ALA B CA 1
ATOM 1327 C C . ALA B 1 24 ? 16.422 -0.651 -10.367 1 98.25 24 ALA B C 1
ATOM 1329 O O . ALA B 1 24 ? 16.922 -0.53 -9.258 1 98.25 24 ALA B O 1
ATOM 1330 N N . ALA B 1 25 ? 16.234 0.357 -11.18 1 98.56 25 ALA B N 1
ATOM 1331 C CA . ALA B 1 25 ? 16.625 1.713 -10.805 1 98.56 25 ALA B CA 1
ATOM 1332 C C . ALA B 1 25 ? 15.781 2.223 -9.641 1 98.56 25 ALA B C 1
ATOM 1334 O O . ALA B 1 25 ? 16.281 2.939 -8.773 1 98.56 25 ALA B O 1
ATOM 1335 N N . ALA B 1 26 ? 14.539 1.902 -9.664 1 98.81 26 ALA B N 1
ATOM 1336 C CA . ALA B 1 26 ? 13.648 2.307 -8.578 1 98.81 26 ALA B CA 1
ATOM 1337 C C . ALA B 1 26 ? 14.086 1.684 -7.254 1 98.81 26 ALA B C 1
ATOM 1339 O O . ALA B 1 26 ? 14.039 2.336 -6.207 1 98.81 26 ALA B O 1
ATOM 1340 N N . ILE B 1 27 ? 14.422 0.41 -7.301 1 98.75 27 ILE B N 1
ATOM 1341 C CA . ILE B 1 27 ? 14.914 -0.28 -6.113 1 98.75 27 ILE B CA 1
ATOM 1342 C C . ILE B 1 27 ? 16.109 0.474 -5.539 1 98.75 27 ILE B C 1
ATOM 1344 O O . ILE B 1 27 ? 16.172 0.716 -4.332 1 98.75 27 ILE B O 1
ATOM 1348 N N . ASP B 1 28 ? 17.062 0.889 -6.371 1 98.75 28 ASP B N 1
ATOM 1349 C CA . ASP B 1 28 ? 18.203 1.667 -5.926 1 98.75 28 ASP B CA 1
ATOM 1350 C C . ASP B 1 28 ? 17.766 2.994 -5.312 1 98.75 28 ASP B C 1
ATOM 1352 O O . ASP B 1 28 ? 18.328 3.43 -4.301 1 98.75 28 ASP B O 1
ATOM 1356 N N . PHE B 1 29 ? 16.797 3.604 -5.93 1 98.88 29 PHE B N 1
ATOM 1357 C CA . PHE B 1 29 ? 16.234 4.844 -5.41 1 98.88 29 PHE B CA 1
ATOM 1358 C C . PHE B 1 29 ? 15.68 4.637 -4.008 1 98.88 29 PHE B C 1
ATOM 1360 O O . PHE B 1 29 ? 15.977 5.41 -3.094 1 98.88 29 PHE B O 1
ATOM 1367 N N . TYR B 1 30 ? 14.867 3.623 -3.791 1 98.88 30 TYR B N 1
ATOM 1368 C CA . TYR B 1 30 ? 14.219 3.387 -2.51 1 98.88 30 TYR B CA 1
ATOM 1369 C C . TYR B 1 30 ? 15.234 3.018 -1.438 1 98.88 30 TYR B C 1
ATOM 1371 O O . TYR B 1 30 ? 15.062 3.363 -0.266 1 98.88 30 TYR B O 1
ATOM 1379 N N . LYS B 1 31 ? 16.312 2.283 -1.808 1 98.81 31 LYS B N 1
ATOM 1380 C CA . LYS B 1 31 ? 17.406 2.027 -0.88 1 98.81 31 LYS B CA 1
ATOM 1381 C C . LYS B 1 31 ? 18.078 3.328 -0.443 1 98.81 31 LYS B C 1
ATOM 1383 O O . LYS B 1 31 ? 18.328 3.535 0.746 1 98.81 31 LYS B O 1
ATOM 1388 N N . HIS B 1 32 ? 18.297 4.145 -1.365 1 98.69 32 HIS B N 1
ATOM 1389 C CA . HIS B 1 32 ? 19 5.402 -1.122 1 98.69 32 HIS B CA 1
ATOM 1390 C C . HIS B 1 32 ? 18.156 6.352 -0.282 1 98.69 32 HIS B C 1
ATOM 1392 O O . HIS B 1 32 ? 18.625 6.902 0.711 1 98.69 32 HIS B O 1
ATOM 1398 N N . VAL B 1 33 ? 16.906 6.512 -0.612 1 98.75 33 VAL B N 1
ATOM 1399 C CA . VAL B 1 33 ? 16.047 7.547 -0.044 1 98.75 33 VAL B CA 1
ATOM 1400 C C . VAL B 1 33 ? 15.508 7.082 1.308 1 98.75 33 VAL B C 1
ATOM 1402 O O . VAL B 1 33 ? 15.43 7.867 2.254 1 98.75 33 VAL B O 1
ATOM 1405 N N . PHE B 1 34 ? 15.164 5.766 1.389 1 98.56 34 PHE B N 1
ATOM 1406 C CA . PHE B 1 34 ? 14.438 5.305 2.566 1 98.56 34 PHE B CA 1
ATOM 1407 C C . PHE B 1 34 ? 15.289 4.344 3.387 1 98.56 34 PHE B C 1
ATOM 1409 O O . PHE B 1 34 ? 14.914 3.967 4.5 1 98.56 34 PHE B O 1
ATOM 1416 N N . GLY B 1 35 ? 16.375 3.902 2.855 1 98.25 35 GLY B N 1
ATOM 1417 C CA . GLY B 1 35 ? 17.141 2.855 3.508 1 98.25 35 GLY B CA 1
ATOM 1418 C C . GLY B 1 35 ? 16.484 1.49 3.418 1 98.25 35 GLY B C 1
ATOM 1419 O O . GLY B 1 35 ? 16.688 0.643 4.289 1 98.25 35 GLY B O 1
ATOM 1420 N N . ALA B 1 36 ? 15.68 1.292 2.408 1 98.56 36 ALA B N 1
ATOM 1421 C CA . ALA B 1 36 ? 15.016 0.006 2.197 1 98.56 36 ALA B CA 1
ATOM 1422 C C . ALA B 1 36 ? 16.031 -1.093 1.911 1 98.56 36 ALA B C 1
ATOM 1424 O O . ALA B 1 36 ? 17.141 -0.817 1.429 1 98.56 36 ALA B O 1
ATOM 1425 N N . SER B 1 37 ? 15.68 -2.309 2.242 1 98.56 37 SER B N 1
ATOM 1426 C CA . SER B 1 37 ? 16.531 -3.457 1.953 1 98.56 37 SER B CA 1
ATOM 1427 C C . SER B 1 37 ? 15.773 -4.527 1.177 1 98.56 37 SER B C 1
ATOM 1429 O O . SER B 1 37 ? 14.555 -4.668 1.325 1 98.56 37 SER B O 1
ATOM 1431 N N . GLU B 1 38 ? 16.5 -5.324 0.404 1 98.06 38 GLU B N 1
ATOM 1432 C CA . GLU B 1 38 ? 15.891 -6.398 -0.374 1 98.06 38 GLU B CA 1
ATOM 1433 C C . GLU B 1 38 ? 15.758 -7.672 0.455 1 98.06 38 GLU B C 1
ATOM 1435 O O . GLU B 1 38 ? 16.719 -8.125 1.063 1 98.06 38 GLU B O 1
ATOM 1440 N N . ARG B 1 39 ? 14.617 -8.164 0.467 1 96.56 39 ARG B N 1
ATOM 1441 C CA . ARG B 1 39 ? 14.398 -9.477 1.062 1 96.56 39 ARG B CA 1
ATOM 1442 C C . ARG B 1 39 ? 14.617 -10.586 0.036 1 96.56 39 ARG B C 1
ATOM 1444 O O . ARG B 1 39 ? 15.164 -11.641 0.361 1 96.56 39 ARG B O 1
ATOM 1451 N N . MET B 1 40 ? 14.133 -10.398 -1.149 1 94.38 40 MET B N 1
ATOM 1452 C CA . MET B 1 40 ? 14.305 -11.312 -2.273 1 94.38 40 MET B CA 1
ATOM 1453 C C . MET B 1 40 ? 14.062 -10.602 -3.6 1 94.38 40 MET B C 1
ATOM 1455 O O . MET B 1 40 ? 13.43 -9.539 -3.631 1 94.38 40 MET B O 1
ATOM 1459 N N . ARG B 1 41 ? 14.625 -11.125 -4.699 1 94.94 41 ARG B N 1
ATOM 1460 C CA . ARG B 1 41 ? 14.438 -10.617 -6.051 1 94.94 41 ARG B CA 1
ATOM 1461 C C . ARG B 1 41 ? 14.375 -11.75 -7.062 1 94.94 41 ARG B C 1
ATOM 1463 O O . ARG B 1 41 ? 15.156 -12.703 -6.984 1 94.94 41 ARG B O 1
ATOM 1470 N N . MET B 1 42 ? 13.398 -11.68 -7.82 1 92.69 42 MET B N 1
ATOM 1471 C CA . MET B 1 42 ? 13.273 -12.594 -8.953 1 92.69 42 MET B CA 1
ATOM 1472 C C . MET B 1 42 ? 13.547 -11.883 -10.266 1 92.69 42 MET B C 1
ATOM 1474 O O . MET B 1 42 ? 12.82 -10.961 -10.648 1 92.69 42 MET B O 1
ATOM 1478 N N . PRO B 1 43 ? 14.57 -12.344 -10.945 1 91.88 43 PRO B N 1
ATOM 1479 C CA . PRO B 1 43 ? 14.859 -11.703 -12.234 1 91.88 43 PRO B CA 1
ATOM 1480 C C . PRO B 1 43 ? 13.836 -12.031 -13.312 1 91.88 43 PRO B C 1
ATOM 1482 O O . PRO B 1 43 ? 13.234 -13.117 -13.281 1 91.88 43 PRO B O 1
ATOM 1485 N N . GLY B 1 44 ? 13.578 -11.039 -14.125 1 88.81 44 GLY B N 1
ATOM 1486 C CA . GLY B 1 44 ? 12.805 -11.242 -15.336 1 88.81 44 GLY B CA 1
ATOM 1487 C C . GLY B 1 44 ? 13.648 -11.242 -16.594 1 88.81 44 GLY B C 1
ATOM 1488 O O . GLY B 1 44 ? 14.875 -11.141 -16.531 1 88.81 44 GLY B O 1
ATOM 1489 N N . PRO B 1 45 ? 13.031 -11.438 -17.688 1 87.06 45 PRO B N 1
ATOM 1490 C CA . PRO B 1 45 ? 13.789 -11.422 -18.938 1 87.06 45 PRO B CA 1
ATOM 1491 C C . PRO B 1 45 ? 14.383 -10.055 -19.266 1 87.06 45 PRO B C 1
ATOM 1493 O O . PRO B 1 45 ? 13.844 -9.031 -18.828 1 87.06 45 PRO B O 1
ATOM 1496 N N . ASP B 1 46 ? 15.516 -10.016 -19.938 1 90.12 46 ASP B N 1
ATOM 1497 C CA . ASP B 1 46 ? 16.141 -8.82 -20.5 1 90.12 46 ASP B CA 1
ATOM 1498 C C . ASP B 1 46 ? 16.5 -7.82 -19.406 1 90.12 46 ASP B C 1
ATOM 1500 O O . ASP B 1 46 ? 16.281 -6.617 -19.562 1 90.12 46 ASP B O 1
ATOM 1504 N N . GLY B 1 47 ? 16.844 -8.32 -18.297 1 91.62 47 GLY B N 1
ATOM 1505 C CA . GLY B 1 47 ? 17.312 -7.445 -17.234 1 91.62 47 GLY B CA 1
ATOM 1506 C C . GLY B 1 47 ? 16.188 -6.848 -16.406 1 91.62 47 GLY B C 1
ATOM 1507 O O . GLY B 1 47 ? 16.438 -6.062 -15.484 1 91.62 47 GLY B O 1
ATOM 1508 N N . LYS B 1 48 ? 15.031 -7.246 -16.719 1 95.5 48 LYS B N 1
ATOM 1509 C CA . LYS B 1 48 ? 13.867 -6.773 -15.969 1 95.5 48 LYS B CA 1
ATOM 1510 C C . LYS B 1 48 ? 13.766 -7.48 -14.617 1 95.5 48 LYS B C 1
ATOM 1512 O O . LYS B 1 48 ? 14.461 -8.469 -14.375 1 95.5 48 LYS B O 1
ATOM 1517 N N . VAL B 1 49 ? 13.047 -6.879 -13.758 1 97.25 49 VAL B N 1
ATOM 1518 C CA . VAL B 1 49 ? 12.734 -7.469 -12.453 1 97.25 49 VAL B CA 1
ATOM 1519 C C . VAL B 1 49 ? 11.312 -8.023 -12.469 1 97.25 49 VAL B C 1
ATOM 1521 O O . VAL B 1 49 ? 10.344 -7.266 -12.562 1 97.25 49 VAL B O 1
ATOM 1524 N N . ALA B 1 50 ? 11.18 -9.32 -12.352 1 94.62 50 ALA B N 1
ATOM 1525 C CA . ALA B 1 50 ? 9.852 -9.93 -12.305 1 94.62 50 ALA B CA 1
ATOM 1526 C C . ALA B 1 50 ? 9.172 -9.656 -10.969 1 94.62 50 ALA B C 1
ATOM 1528 O O . ALA B 1 50 ? 7.957 -9.43 -10.922 1 94.62 50 ALA B O 1
ATOM 1529 N N . HIS B 1 51 ? 9.953 -9.695 -9.93 1 96.62 51 HIS B N 1
ATOM 1530 C CA . HIS B 1 51 ? 9.438 -9.492 -8.578 1 96.62 51 HIS B CA 1
ATOM 1531 C C . HIS B 1 51 ? 10.57 -9.164 -7.609 1 96.62 51 HIS B C 1
ATOM 1533 O O . HIS B 1 51 ? 11.648 -9.75 -7.688 1 96.62 51 HIS B O 1
ATOM 1539 N N . CYS B 1 52 ? 10.352 -8.234 -6.766 1 98.25 52 CYS B N 1
ATOM 1540 C CA . CYS B 1 52 ? 11.266 -7.91 -5.672 1 98.25 52 CYS B CA 1
ATOM 1541 C C . CYS B 1 52 ? 10.492 -7.5 -4.422 1 98.25 52 CYS B C 1
ATOM 1543 O O . CYS B 1 52 ? 9.508 -6.77 -4.508 1 98.25 52 CYS B O 1
ATOM 1545 N N . GLU B 1 53 ? 10.906 -7.992 -3.314 1 98.56 53 GLU B N 1
ATOM 1546 C CA . GLU B 1 53 ? 10.352 -7.59 -2.023 1 98.56 53 GLU B CA 1
ATOM 1547 C C . GLU B 1 53 ? 11.32 -6.691 -1.266 1 98.56 53 GLU B C 1
ATOM 1549 O O . GLU B 1 53 ? 12.438 -7.109 -0.932 1 98.56 53 GLU B O 1
ATOM 1554 N N . LEU B 1 54 ? 10.883 -5.488 -1.025 1 98.88 54 LEU B N 1
ATOM 1555 C CA . LEU B 1 54 ? 11.656 -4.5 -0.288 1 98.88 54 LEU B CA 1
ATOM 1556 C C . LEU B 1 54 ? 11.109 -4.32 1.124 1 98.88 54 LEU B C 1
ATOM 1558 O O . LEU B 1 54 ? 9.898 -4.172 1.312 1 98.88 54 LEU B O 1
ATOM 1562 N N . MET B 1 55 ? 12.031 -4.309 2.076 1 98.69 55 MET B N 1
ATOM 1563 C CA . MET B 1 55 ? 11.641 -4.062 3.461 1 98.69 55 MET B CA 1
ATOM 1564 C C . MET B 1 55 ? 11.867 -2.604 3.84 1 98.69 55 MET B C 1
ATOM 1566 O O . MET B 1 55 ? 12.938 -2.053 3.605 1 98.69 55 MET B O 1
ATOM 1570 N N . PHE B 1 56 ? 10.844 -1.989 4.312 1 98.31 56 PHE B N 1
ATOM 1571 C CA . PHE B 1 56 ? 10.852 -0.709 5.012 1 98.31 56 PHE B CA 1
ATOM 1572 C C . PHE B 1 56 ? 10.539 -0.898 6.488 1 98.31 56 PHE B C 1
ATOM 1574 O O . PHE B 1 56 ? 9.367 -0.935 6.883 1 98.31 56 PHE B O 1
ATOM 1581 N N . GLY B 1 57 ? 11.539 -1.067 7.316 1 96.56 57 GLY B N 1
ATOM 1582 C CA . GLY B 1 57 ? 11.242 -1.46 8.688 1 96.56 57 GLY B CA 1
ATOM 1583 C C . GLY B 1 57 ? 10.391 -2.711 8.781 1 96.56 57 GLY B C 1
ATOM 1584 O O . GLY B 1 57 ? 10.781 -3.771 8.281 1 96.56 57 GLY B O 1
ATOM 1585 N N . ASN B 1 58 ? 9.242 -2.59 9.281 1 96.81 58 ASN B N 1
ATOM 1586 C CA . ASN B 1 58 ? 8.359 -3.74 9.461 1 96.81 58 ASN B CA 1
ATOM 1587 C C . ASN B 1 58 ? 7.355 -3.865 8.328 1 96.81 58 ASN B C 1
ATOM 1589 O O . ASN B 1 58 ? 6.398 -4.637 8.414 1 96.81 58 ASN B O 1
ATOM 1593 N N . SER B 1 59 ? 7.496 -3.104 7.363 1 98.56 59 SER B N 1
ATOM 1594 C CA . SER B 1 59 ? 6.609 -3.117 6.203 1 98.56 59 SER B CA 1
ATOM 1595 C C . SER B 1 59 ? 7.305 -3.705 4.98 1 98.56 59 SER B C 1
ATOM 1597 O O . SER B 1 59 ? 8.539 -3.703 4.898 1 98.56 59 SER B O 1
ATOM 1599 N N . LEU B 1 60 ? 6.473 -4.254 4.109 1 98.75 60 LEU B N 1
ATOM 1600 C CA . LEU B 1 60 ? 6.941 -4.867 2.871 1 98.75 60 LEU B CA 1
ATOM 1601 C C . LEU B 1 60 ? 6.266 -4.23 1.662 1 98.75 60 LEU B C 1
ATOM 1603 O O . LEU B 1 60 ? 5.039 -4.078 1.641 1 98.75 60 LEU B O 1
ATOM 1607 N N . VAL B 1 61 ? 7.07 -3.723 0.758 1 98.94 61 VAL B N 1
ATOM 1608 C CA . VAL B 1 61 ? 6.602 -3.244 -0.538 1 98.94 61 VAL B CA 1
ATOM 1609 C C . VAL B 1 61 ? 7.168 -4.125 -1.649 1 98.94 61 VAL B C 1
ATOM 1611 O O . VAL B 1 61 ? 8.375 -4.359 -1.709 1 98.94 61 VAL B O 1
ATOM 1614 N N . MET B 1 62 ? 6.27 -4.602 -2.51 1 98.88 62 MET B N 1
ATOM 1615 C CA . MET B 1 62 ? 6.695 -5.375 -3.672 1 98.88 62 MET B CA 1
ATOM 1616 C C . MET B 1 62 ? 6.863 -4.473 -4.895 1 98.88 62 MET B C 1
ATOM 1618 O O . MET B 1 62 ? 6.141 -3.486 -5.043 1 98.88 62 MET B O 1
ATOM 1622 N N . VAL B 1 63 ? 7.852 -4.816 -5.668 1 98.75 63 VAL B N 1
ATOM 1623 C CA . VAL B 1 63 ? 8.078 -4.031 -6.879 1 98.75 63 VAL B CA 1
ATOM 1624 C C . VAL B 1 63 ? 8.414 -4.965 -8.039 1 98.75 63 VAL B C 1
ATOM 1626 O O . VAL B 1 63 ? 8.977 -6.043 -7.84 1 98.75 63 VAL B O 1
ATOM 1629 N N . GLY B 1 64 ? 8.062 -4.574 -9.203 1 98.44 64 GLY B N 1
ATOM 1630 C CA . GLY B 1 64 ? 8.414 -5.277 -10.43 1 98.44 64 GLY B CA 1
ATOM 1631 C C . GLY B 1 64 ? 8.133 -4.469 -11.68 1 98.44 64 GLY B C 1
ATOM 1632 O O . GLY B 1 64 ? 7.348 -3.52 -11.656 1 98.44 64 GLY B O 1
ATOM 1633 N N . ASP B 1 65 ? 8.781 -4.844 -12.75 1 98.56 65 ASP B N 1
ATOM 1634 C CA . ASP B 1 65 ? 8.422 -4.277 -14.047 1 98.56 65 ASP B CA 1
ATOM 1635 C C . ASP B 1 65 ? 7.004 -4.672 -14.445 1 98.56 65 ASP B C 1
ATOM 1637 O O . ASP B 1 65 ? 6.484 -5.691 -13.984 1 98.56 65 ASP B O 1
ATOM 1641 N N . PRO B 1 66 ? 6.375 -3.807 -15.258 1 98 66 PRO B N 1
ATOM 1642 C CA . PRO B 1 66 ? 4.977 -4.059 -15.617 1 98 66 PRO B CA 1
ATOM 1643 C C . PRO B 1 66 ? 4.781 -5.398 -16.328 1 98 66 PRO B C 1
ATOM 1645 O O . PRO B 1 66 ? 5.711 -5.914 -16.953 1 98 66 PRO B O 1
ATOM 1648 N N . ALA B 1 67 ? 3.65 -5.957 -16.109 1 95.12 67 ALA B N 1
ATOM 1649 C CA . ALA B 1 67 ? 3.207 -7.176 -16.781 1 95.12 67 ALA B CA 1
ATOM 1650 C C . ALA B 1 67 ? 1.937 -6.926 -17.594 1 95.12 67 ALA B C 1
ATOM 1652 O O . ALA B 1 67 ? 0.827 -7.043 -17.062 1 95.12 67 ALA B O 1
ATOM 1653 N N . GLU B 1 68 ? 2.031 -6.723 -18.844 1 93.88 68 GLU B N 1
ATOM 1654 C CA . GLU B 1 68 ? 0.912 -6.336 -19.703 1 93.88 68 GLU B CA 1
ATOM 1655 C C . GLU B 1 68 ? -0.158 -7.422 -19.734 1 93.88 68 GLU B C 1
ATOM 1657 O O . GLU B 1 68 ? -1.354 -7.121 -19.766 1 93.88 68 GLU B O 1
ATOM 1662 N N . GLU B 1 69 ? 0.31 -8.625 -19.719 1 92.19 69 GLU B N 1
ATOM 1663 C CA . GLU B 1 69 ? -0.609 -9.758 -19.812 1 92.19 69 GLU B CA 1
ATOM 1664 C C . GLU B 1 69 ? -1.528 -9.812 -18.594 1 92.19 69 GLU B C 1
ATOM 1666 O O . GLU B 1 69 ? -2.611 -10.398 -18.656 1 92.19 69 GLU B O 1
ATOM 1671 N N . LEU B 1 70 ? -1.104 -9.242 -17.547 1 92.81 70 LEU B N 1
ATOM 1672 C CA . LEU B 1 70 ? -1.892 -9.219 -16.328 1 92.81 70 LEU B CA 1
ATOM 1673 C C . LEU B 1 70 ? -2.561 -7.863 -16.125 1 92.81 70 LEU B C 1
ATOM 1675 O O . LEU B 1 70 ? -3.164 -7.602 -15.086 1 92.81 70 LEU B O 1
ATOM 1679 N N . ASP B 1 71 ? -2.367 -6.961 -17.094 1 95.06 71 ASP B N 1
ATOM 1680 C CA . ASP B 1 71 ? -2.863 -5.59 -17.016 1 95.06 71 ASP B CA 1
ATOM 1681 C C . ASP B 1 71 ? -2.312 -4.867 -15.789 1 95.06 71 ASP B C 1
ATOM 1683 O O . ASP B 1 71 ? -3.039 -4.137 -15.117 1 95.06 71 ASP B O 1
ATOM 1687 N N . PHE B 1 72 ? -1.217 -5.262 -15.391 1 96.06 72 PHE B N 1
ATOM 1688 C CA . PHE B 1 72 ? -0.445 -4.582 -14.359 1 96.06 72 PHE B CA 1
ATOM 1689 C C . PHE B 1 72 ? 0.521 -3.58 -14.977 1 96.06 72 PHE B C 1
ATOM 1691 O O . PHE B 1 72 ? 1.597 -3.955 -15.453 1 96.06 72 PHE B O 1
ATOM 1698 N N . LEU B 1 73 ? 0.128 -2.311 -14.922 1 98.44 73 LEU B N 1
ATOM 1699 C CA . LEU B 1 73 ? 0.781 -1.265 -15.703 1 98.44 73 LEU B CA 1
ATOM 1700 C C . LEU B 1 73 ? 1.357 -0.186 -14.789 1 98.44 73 LEU B C 1
ATOM 1702 O O . LEU B 1 73 ? 0.86 0.028 -13.688 1 98.44 73 LEU B O 1
ATOM 1706 N N . ASP B 1 74 ? 2.396 0.45 -15.297 1 98.69 74 ASP B N 1
ATOM 1707 C CA . ASP B 1 74 ? 3.045 1.489 -14.5 1 98.69 74 ASP B CA 1
ATOM 1708 C C . ASP B 1 74 ? 2.256 2.795 -14.555 1 98.69 74 ASP B C 1
ATOM 1710 O O . ASP B 1 74 ? 1.349 2.945 -15.383 1 98.69 74 ASP B O 1
ATOM 1714 N N . PRO B 1 75 ? 2.596 3.779 -13.727 1 98.75 75 PRO B N 1
ATOM 1715 C CA . PRO B 1 75 ? 1.824 5.02 -13.625 1 98.75 75 PRO B CA 1
ATOM 1716 C C . PRO B 1 75 ? 1.747 5.781 -14.945 1 98.75 75 PRO B C 1
ATOM 1718 O O . PRO B 1 75 ? 0.72 6.391 -15.25 1 98.75 75 PRO B O 1
ATOM 1721 N N . LYS B 1 76 ? 2.781 5.77 -15.656 1 97.69 76 LYS B N 1
ATOM 1722 C CA . LYS B 1 76 ? 2.791 6.512 -16.922 1 97.69 76 LYS B CA 1
ATOM 1723 C C . LYS B 1 76 ? 1.779 5.938 -17.906 1 97.69 76 LYS B C 1
ATOM 1725 O O . LYS B 1 76 ? 1.082 6.688 -18.594 1 97.69 76 LYS B O 1
ATOM 1730 N N . ARG B 1 77 ? 1.707 4.676 -17.969 1 98 77 ARG B N 1
ATOM 1731 C CA . ARG B 1 77 ? 0.768 4.008 -18.859 1 98 77 ARG B CA 1
ATOM 1732 C C . ARG B 1 77 ? -0.663 4.137 -18.344 1 98 77 ARG B C 1
ATOM 1734 O O . ARG B 1 77 ? -1.602 4.262 -19.141 1 98 77 ARG B O 1
ATOM 1741 N N . VAL B 1 78 ? -0.862 4.094 -17.078 1 98.12 78 VAL B N 1
ATOM 1742 C CA . VAL B 1 78 ? -2.18 4.219 -16.469 1 98.12 78 VAL B CA 1
ATOM 1743 C C . VAL B 1 78 ? -2.672 5.66 -16.578 1 98.12 78 VAL B C 1
ATOM 1745 O O . VAL B 1 78 ? -3.859 5.898 -16.828 1 98.12 78 VAL B O 1
ATOM 1748 N N . GLY B 1 79 ? -1.785 6.645 -16.422 1 97.62 79 GLY B N 1
ATOM 1749 C CA . GLY B 1 79 ? -2.096 8.062 -16.375 1 97.62 79 GLY B CA 1
ATOM 1750 C C . GLY B 1 79 ? -1.941 8.664 -14.992 1 97.62 79 GLY B C 1
ATOM 1751 O O . GLY B 1 79 ? -2.473 9.742 -14.711 1 97.62 79 GLY B O 1
ATOM 1752 N N . GLY B 1 80 ? -1.318 8.016 -14.117 1 98.31 80 GLY B N 1
ATOM 1753 C CA . GLY B 1 80 ? -1.111 8.438 -12.742 1 98.31 80 GLY B CA 1
ATOM 1754 C C . GLY B 1 80 ? -1.273 7.316 -11.742 1 98.31 80 GLY B C 1
ATOM 1755 O O . GLY B 1 80 ? -0.983 6.156 -12.047 1 98.31 80 GLY B O 1
ATOM 1756 N N . THR B 1 81 ? -1.575 7.641 -10.578 1 98.88 81 T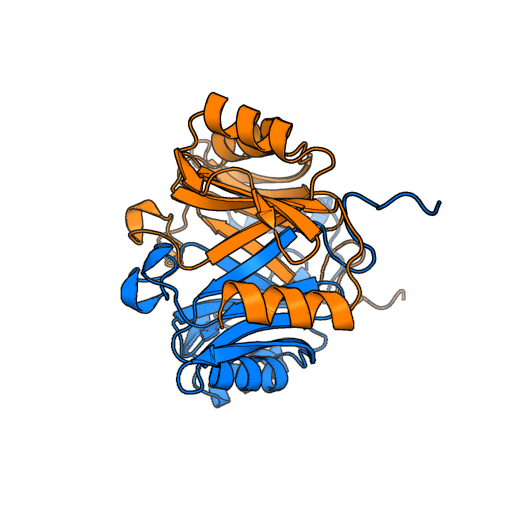HR B N 1
ATOM 1757 C CA . THR B 1 81 ? -1.821 6.652 -9.531 1 98.88 81 THR B CA 1
ATOM 1758 C C . THR B 1 81 ? -2.893 7.148 -8.562 1 98.88 81 THR B C 1
ATOM 1760 O O . THR B 1 81 ? -2.893 8.32 -8.172 1 98.88 81 THR B O 1
ATOM 1763 N N . PRO B 1 82 ? -3.785 6.293 -8.156 1 98.88 82 PRO B N 1
ATOM 1764 C CA . PRO B 1 82 ? -4.773 6.625 -7.125 1 98.88 82 PRO B CA 1
ATOM 1765 C C . PRO B 1 82 ? -4.297 6.277 -5.715 1 98.88 82 PRO B C 1
ATOM 1767 O O . PRO B 1 82 ? -5.098 6.258 -4.777 1 98.88 82 PRO B O 1
ATOM 1770 N N . VAL B 1 83 ? -3.057 5.922 -5.539 1 98.88 83 VAL B N 1
ATOM 1771 C CA . VAL B 1 83 ? -2.516 5.441 -4.273 1 98.88 83 VAL B CA 1
ATOM 1772 C C . VAL B 1 83 ? -1.345 6.324 -3.844 1 98.88 83 VAL B C 1
ATOM 1774 O O . VAL B 1 83 ? -0.487 6.668 -4.66 1 98.88 83 VAL B O 1
ATOM 1777 N N . ASN B 1 84 ? -1.385 6.781 -2.664 1 98.81 84 ASN B N 1
ATOM 1778 C CA . ASN B 1 84 ? -0.258 7.434 -2.006 1 98.81 84 ASN B CA 1
ATOM 1779 C C . ASN B 1 84 ? 0.371 6.531 -0.946 1 98.81 84 ASN B C 1
ATOM 1781 O O . ASN B 1 84 ? -0.334 5.961 -0.115 1 98.81 84 ASN B O 1
ATOM 1785 N N . LEU B 1 85 ? 1.687 6.359 -1.01 1 98.94 85 LEU B N 1
ATOM 1786 C CA . LEU B 1 85 ? 2.375 5.562 -0.001 1 98.94 85 LEU B CA 1
ATOM 1787 C C . LEU B 1 85 ? 2.906 6.449 1.122 1 98.94 85 LEU B C 1
ATOM 1789 O O . LEU B 1 85 ? 3.85 7.215 0.919 1 98.94 85 LEU B O 1
ATOM 1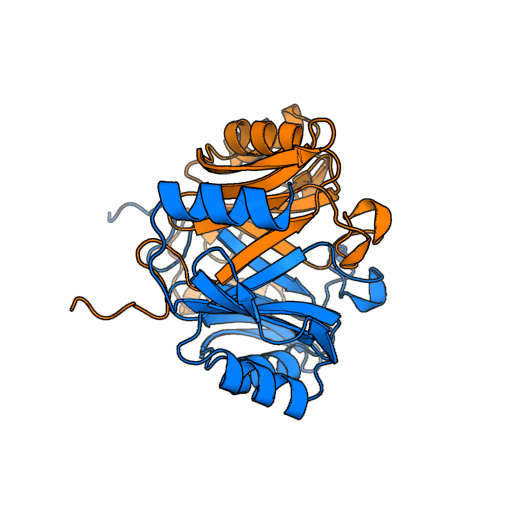793 N N . TYR B 1 86 ? 2.309 6.352 2.291 1 98.88 86 TYR B N 1
ATOM 1794 C CA . TYR B 1 86 ? 2.74 7.086 3.477 1 98.88 86 TYR B CA 1
ATOM 1795 C C . TYR B 1 86 ? 3.838 6.328 4.215 1 98.88 86 TYR B C 1
ATOM 1797 O O . TYR B 1 86 ? 3.631 5.191 4.652 1 98.88 86 TYR B O 1
ATOM 1805 N N . VAL B 1 87 ? 4.988 6.918 4.387 1 98.94 87 VAL B N 1
ATOM 1806 C CA . VAL B 1 87 ? 6.133 6.191 4.93 1 98.94 87 VAL B CA 1
ATOM 1807 C C . VAL B 1 87 ? 6.742 6.98 6.09 1 98.94 87 VAL B C 1
ATOM 1809 O O . VAL B 1 87 ? 7.129 8.141 5.922 1 98.94 87 VAL B O 1
ATOM 1812 N N . TYR B 1 88 ? 6.848 6.391 7.27 1 98.88 88 TYR B N 1
ATOM 1813 C CA . TYR B 1 88 ? 7.559 6.969 8.406 1 98.88 88 TYR B CA 1
ATOM 1814 C C . TYR B 1 88 ? 9.055 6.695 8.305 1 98.88 88 TYR B C 1
ATOM 1816 O O . TYR B 1 88 ? 9.469 5.582 7.98 1 98.88 88 TYR B O 1
ATOM 1824 N N . VAL B 1 89 ? 9.812 7.684 8.57 1 98.69 89 VAL B N 1
ATOM 1825 C CA . VAL B 1 89 ? 11.266 7.582 8.617 1 98.69 89 VAL B CA 1
ATOM 1826 C C . VAL B 1 89 ? 11.797 8.344 9.828 1 98.69 89 VAL B C 1
ATOM 1828 O O . VAL B 1 89 ? 11.055 9.094 10.477 1 98.69 89 VAL B O 1
ATOM 1831 N N . GLU B 1 90 ? 13.047 8.117 10.172 1 98.06 90 GLU B N 1
ATOM 1832 C CA . GLU B 1 90 ? 13.664 8.797 11.305 1 98.06 90 GLU B CA 1
ATOM 1833 C C . GLU B 1 90 ? 13.781 10.297 11.062 1 98.06 90 GLU B C 1
ATOM 1835 O O . GLU B 1 90 ? 13.586 11.094 11.977 1 98.06 90 GLU B O 1
ATOM 1840 N N . ASP B 1 91 ? 14.078 10.656 9.898 1 98.56 91 ASP B N 1
ATOM 1841 C CA . ASP B 1 91 ? 14.273 12.055 9.5 1 98.56 91 ASP B CA 1
ATOM 1842 C C . ASP B 1 91 ? 13.625 12.336 8.148 1 98.56 91 ASP B C 1
ATOM 1844 O O . ASP B 1 91 ? 14.25 12.156 7.105 1 98.56 91 ASP B O 1
ATOM 1848 N N . ALA B 1 92 ? 12.422 12.883 8.203 1 98.88 92 ALA B N 1
ATOM 1849 C CA . ALA B 1 92 ? 11.625 13.094 6.996 1 98.88 92 ALA B CA 1
ATOM 1850 C C . ALA B 1 92 ? 12.234 14.188 6.121 1 98.88 92 ALA B C 1
ATOM 1852 O O . ALA B 1 92 ? 12.195 14.094 4.895 1 98.88 92 ALA B O 1
ATOM 1853 N N . ASP B 1 93 ? 12.742 15.211 6.727 1 98.88 93 ASP B N 1
ATOM 1854 C CA . ASP B 1 93 ? 13.367 16.281 5.953 1 98.88 93 ASP B CA 1
ATOM 1855 C C . ASP B 1 93 ? 14.531 15.75 5.125 1 98.88 93 ASP B C 1
ATOM 1857 O O . ASP B 1 93 ? 14.68 16.094 3.951 1 98.88 93 ASP B O 1
ATOM 1861 N N . ALA B 1 94 ? 15.328 14.93 5.703 1 98.88 94 ALA B N 1
ATOM 1862 C CA . ALA B 1 94 ? 16.484 14.359 5.008 1 98.88 94 ALA B CA 1
ATOM 1863 C C . ALA B 1 94 ? 16.031 13.445 3.865 1 98.88 94 ALA B C 1
ATOM 1865 O O . ALA B 1 94 ? 16.578 13.516 2.762 1 98.88 94 ALA B O 1
ATOM 1866 N N . ALA B 1 95 ? 15.078 12.594 4.145 1 98.88 95 ALA B N 1
ATOM 1867 C CA . ALA B 1 95 ? 14.578 11.688 3.109 1 98.88 95 ALA B CA 1
ATOM 1868 C C . ALA B 1 95 ? 13.969 12.477 1.95 1 98.88 95 ALA B C 1
ATOM 1870 O O . ALA B 1 95 ? 14.172 12.125 0.784 1 98.88 95 ALA B O 1
ATOM 1871 N N . PHE B 1 96 ? 13.227 13.477 2.316 1 98.94 96 PHE B N 1
ATOM 1872 C CA . PHE B 1 96 ? 12.602 14.344 1.327 1 98.94 96 PHE B CA 1
ATOM 1873 C C . PHE B 1 96 ? 13.648 15.008 0.445 1 98.94 96 PHE B C 1
ATOM 1875 O O . PHE B 1 96 ? 13.547 14.977 -0.783 1 98.94 96 PHE B O 1
ATOM 1882 N N . ALA B 1 97 ? 14.641 15.523 1.03 1 98.94 97 ALA B N 1
ATOM 1883 C CA . ALA B 1 97 ? 15.727 16.172 0.296 1 98.94 97 ALA B CA 1
ATOM 1884 C C . ALA B 1 97 ? 16.453 15.164 -0.595 1 98.94 97 ALA B C 1
ATOM 1886 O O . ALA B 1 97 ? 16.797 15.477 -1.739 1 98.94 97 ALA B O 1
ATOM 1887 N N . ALA B 1 98 ? 16.703 14.039 -0.096 1 98.94 98 ALA B N 1
ATOM 1888 C CA . ALA B 1 98 ? 17.359 12.984 -0.873 1 98.94 98 ALA B CA 1
ATOM 1889 C C . ALA B 1 98 ? 16.531 12.609 -2.1 1 98.94 98 ALA B C 1
ATOM 1891 O O . ALA B 1 98 ? 17.078 12.414 -3.186 1 98.94 98 ALA B O 1
ATOM 1892 N N . ALA B 1 99 ? 15.242 12.484 -1.91 1 98.94 99 ALA B N 1
ATOM 1893 C CA . ALA B 1 99 ? 14.344 12.141 -3.012 1 98.94 99 ALA B CA 1
ATOM 1894 C C . ALA B 1 99 ? 14.391 13.195 -4.109 1 98.94 99 ALA B C 1
ATOM 1896 O O . ALA B 1 99 ? 14.523 12.875 -5.289 1 98.94 99 ALA B O 1
ATOM 1897 N N . LEU B 1 100 ? 14.234 14.438 -3.656 1 98.94 100 LEU B N 1
ATOM 1898 C CA . LEU B 1 100 ? 14.281 15.531 -4.625 1 98.94 100 LEU B CA 1
ATOM 1899 C C . LEU B 1 100 ? 15.625 15.562 -5.34 1 98.94 100 LEU B C 1
ATOM 1901 O O . LEU B 1 100 ? 15.68 15.75 -6.559 1 98.94 100 LEU B O 1
ATOM 1905 N N . GLY B 1 101 ? 16.688 15.344 -4.594 1 98.81 101 GLY B N 1
ATOM 1906 C CA . GLY B 1 101 ? 18.016 15.297 -5.18 1 98.81 101 GLY B CA 1
ATOM 1907 C C . GLY B 1 101 ? 18.203 14.164 -6.168 1 98.81 101 GLY B C 1
ATOM 1908 O O . GLY B 1 101 ? 19.031 14.242 -7.07 1 98.81 101 GLY B O 1
ATOM 1909 N N . ALA B 1 102 ? 17.359 13.195 -6.074 1 98.81 102 ALA B N 1
ATOM 1910 C CA . ALA B 1 102 ? 17.453 12.016 -6.926 1 98.81 102 ALA B CA 1
ATOM 1911 C C . ALA B 1 102 ? 16.438 12.07 -8.062 1 98.81 102 ALA B C 1
ATOM 1913 O O . ALA B 1 102 ? 16.234 11.086 -8.773 1 98.81 102 ALA B O 1
ATOM 1914 N N . GLY B 1 103 ? 15.734 13.156 -8.188 1 98.75 103 GLY B N 1
ATOM 1915 C CA . GLY B 1 103 ? 14.93 13.352 -9.383 1 98.75 103 GLY B CA 1
ATOM 1916 C C . GLY B 1 103 ? 13.438 13.336 -9.102 1 98.75 103 GLY B C 1
ATOM 1917 O O . GLY B 1 103 ? 12.625 13.469 -10.023 1 98.75 103 GLY B O 1
ATOM 1918 N N . ALA B 1 104 ? 13.047 13.203 -7.879 1 98.88 104 ALA B N 1
ATOM 1919 C CA . ALA B 1 104 ? 11.625 13.258 -7.547 1 98.88 104 ALA B CA 1
ATOM 1920 C C . ALA B 1 104 ? 11.086 14.68 -7.688 1 98.88 104 ALA B C 1
ATOM 1922 O O . ALA B 1 104 ? 11.844 15.648 -7.633 1 98.88 104 ALA B O 1
ATOM 1923 N N . ARG B 1 105 ? 9.758 14.727 -7.91 1 98.81 105 ARG B N 1
ATOM 1924 C CA . ARG B 1 105 ? 9.07 16 -8.008 1 98.81 105 ARG B CA 1
ATOM 1925 C C . ARG B 1 105 ? 8.289 16.312 -6.734 1 98.81 105 ARG B C 1
ATOM 1927 O O . ARG B 1 105 ? 7.492 15.477 -6.281 1 98.81 105 ARG B O 1
ATOM 1934 N N . GLU B 1 106 ? 8.461 17.469 -6.207 1 98.81 106 GLU B N 1
ATOM 1935 C CA . GLU B 1 106 ? 7.719 17.891 -5.016 1 98.81 106 GLU B CA 1
ATOM 1936 C C . GLU B 1 106 ? 6.23 18.016 -5.312 1 98.81 106 GLU B C 1
ATOM 1938 O O . GLU B 1 106 ? 5.844 18.609 -6.324 1 98.81 106 GLU B O 1
ATOM 1943 N N . LEU B 1 107 ? 5.449 17.469 -4.496 1 98.62 107 LEU B N 1
ATOM 1944 C CA . LEU B 1 107 ? 4.004 17.641 -4.574 1 98.62 107 LEU B CA 1
ATOM 1945 C C . LEU B 1 107 ? 3.51 18.609 -3.502 1 98.62 107 LEU B C 1
ATOM 1947 O O . LEU B 1 107 ? 2.715 19.5 -3.789 1 98.62 107 LEU B O 1
ATOM 1951 N N . THR B 1 108 ? 3.859 18.391 -2.24 1 98.62 108 THR B N 1
ATOM 1952 C CA . THR B 1 108 ? 3.59 19.297 -1.131 1 98.62 108 THR B CA 1
ATOM 1953 C C . THR B 1 108 ? 4.848 19.516 -0.296 1 98.62 108 THR B C 1
ATOM 1955 O O . THR B 1 108 ? 5.656 18.609 -0.124 1 98.62 108 THR B O 1
ATOM 1958 N N . PRO B 1 109 ? 5.012 20.672 0.248 1 98.62 109 PRO B N 1
ATOM 1959 C CA . PRO B 1 109 ? 6.223 20.953 1.024 1 98.62 109 PRO B CA 1
ATOM 1960 C C . PRO B 1 109 ? 6.207 20.297 2.398 1 98.62 109 PRO B C 1
ATOM 1962 O O . PRO B 1 109 ? 5.145 19.922 2.895 1 98.62 109 PRO B O 1
ATOM 1965 N N . MET B 1 110 ? 7.445 20.188 2.949 1 98.81 110 MET B N 1
ATOM 1966 C CA . MET B 1 110 ? 7.539 19.719 4.332 1 98.81 110 MET B CA 1
ATOM 1967 C C . MET B 1 110 ? 6.805 20.672 5.273 1 98.81 110 MET B C 1
ATOM 1969 O O . MET B 1 110 ? 7.031 21.891 5.234 1 98.81 110 MET B O 1
ATOM 1973 N N . THR B 1 111 ? 5.934 20.125 6.059 1 98.44 111 THR B N 1
ATOM 1974 C CA . THR B 1 111 ? 5.086 20.875 6.973 1 98.44 111 THR B CA 1
ATOM 1975 C C . THR B 1 111 ? 4.816 20.094 8.25 1 98.44 111 THR B C 1
ATOM 1977 O O . THR B 1 111 ? 4.621 18.875 8.195 1 98.44 111 THR B O 1
ATOM 1980 N N . THR B 1 112 ? 4.844 20.766 9.391 1 97.5 112 THR B N 1
ATOM 1981 C CA . THR B 1 112 ? 4.363 20.109 10.602 1 97.5 112 THR B CA 1
ATOM 1982 C C . THR B 1 112 ? 2.838 20.078 10.633 1 97.5 112 THR B C 1
ATOM 1984 O O . THR B 1 112 ? 2.195 21.125 10.664 1 97.5 112 THR B O 1
ATOM 1987 N N . GLN B 1 113 ? 2.33 18.922 10.672 1 96.31 113 GLN B N 1
ATOM 1988 C CA . GLN B 1 113 ? 0.891 18.719 10.547 1 96.31 113 GLN B CA 1
ATOM 1989 C C . GLN B 1 113 ? 0.193 18.859 11.891 1 96.31 113 GLN B C 1
ATOM 1991 O O . GLN B 1 113 ? 0.791 18.594 12.938 1 96.31 113 GLN B O 1
ATOM 1996 N N . PHE B 1 114 ? -1.058 19.141 11.891 1 93.31 114 PHE B N 1
ATOM 1997 C CA . PHE B 1 114 ? -1.837 19.391 13.102 1 93.31 114 PHE B CA 1
ATOM 1998 C C . PHE B 1 114 ? -1.917 18.141 13.969 1 93.31 114 PHE B C 1
ATOM 2000 O O . PHE B 1 114 ? -2.191 18.219 15.164 1 93.31 114 PHE B O 1
ATOM 2007 N N . TYR B 1 115 ? -1.666 16.969 13.312 1 94.06 115 TYR B N 1
ATOM 2008 C CA . TYR B 1 115 ? -1.803 15.727 14.062 1 94.06 115 TYR B CA 1
ATOM 2009 C C . TYR B 1 115 ? -0.446 15.234 14.547 1 94.06 115 TYR B C 1
ATOM 2011 O O . TYR B 1 115 ? -0.338 14.125 15.078 1 94.06 115 TYR B O 1
ATOM 2019 N N . GLY B 1 116 ? 0.652 15.961 14.336 1 96.69 116 GLY B N 1
ATOM 2020 C CA . GLY B 1 116 ? 1.9 15.711 15.039 1 96.69 116 GLY B CA 1
ATOM 2021 C C . GLY B 1 116 ? 2.988 15.156 14.141 1 96.69 116 GLY B C 1
ATOM 2022 O O . GLY B 1 116 ? 4.109 14.914 14.594 1 96.69 116 GLY B O 1
ATOM 2023 N N . ASP B 1 117 ? 2.768 14.961 12.883 1 97.81 117 ASP B N 1
ATOM 2024 C CA . ASP B 1 117 ? 3.803 14.516 11.961 1 97.81 117 ASP B CA 1
ATOM 2025 C C . ASP B 1 117 ? 4.449 15.695 11.242 1 97.81 117 ASP B C 1
ATOM 2027 O O . ASP B 1 117 ? 3.781 16.688 10.93 1 97.81 117 ASP B O 1
ATOM 2031 N N . ARG B 1 118 ? 5.734 15.695 11.07 1 98.75 118 ARG B N 1
ATOM 2032 C CA . ARG B 1 118 ? 6.41 16.453 10.031 1 98.75 118 ARG B CA 1
ATOM 2033 C C . ARG B 1 118 ? 6.469 15.672 8.727 1 98.75 118 ARG B C 1
ATOM 2035 O O . ARG B 1 118 ? 7.062 14.594 8.664 1 98.75 118 ARG B O 1
ATOM 2042 N N . SER B 1 119 ? 5.777 16.219 7.711 1 98.81 119 SER B N 1
ATOM 2043 C CA . SER B 1 119 ? 5.652 15.398 6.516 1 98.81 119 SER B CA 1
ATOM 2044 C C . SER B 1 119 ? 5.641 16.25 5.25 1 98.81 119 SER B C 1
ATOM 2046 O O . SER B 1 119 ? 5.395 17.453 5.312 1 98.81 119 SER B O 1
ATOM 2048 N N . GLY B 1 120 ? 5.957 15.664 4.117 1 98.81 120 GLY B N 1
ATOM 2049 C CA . GLY B 1 120 ? 5.891 16.172 2.758 1 98.81 120 GLY B CA 1
ATOM 2050 C C . GLY B 1 120 ? 5.715 15.086 1.717 1 98.81 120 GLY B C 1
ATOM 2051 O O . GLY B 1 120 ? 5.938 13.906 2.002 1 98.81 120 GLY B O 1
ATOM 2052 N N . ALA B 1 121 ? 5.246 15.516 0.564 1 98.88 121 ALA B N 1
ATOM 2053 C CA . ALA B 1 121 ? 4.953 14.516 -0.456 1 98.88 121 ALA B CA 1
ATOM 2054 C C . ALA B 1 121 ? 5.742 14.789 -1.734 1 98.88 121 ALA B C 1
ATOM 2056 O O . ALA B 1 121 ? 6.008 15.945 -2.07 1 98.88 121 ALA B O 1
ATOM 2057 N N . PHE B 1 122 ? 6.07 13.727 -2.447 1 98.88 122 PHE B N 1
ATOM 2058 C CA . PHE B 1 122 ? 6.746 13.82 -3.734 1 98.88 122 PHE B CA 1
ATOM 2059 C C . PHE B 1 122 ? 6.297 12.695 -4.66 1 98.88 122 PHE B C 1
ATOM 2061 O O . PHE B 1 122 ? 5.707 11.711 -4.211 1 98.88 122 PHE B O 1
ATOM 2068 N N . GLU B 1 123 ? 6.418 12.883 -5.875 1 98.88 123 GLU B N 1
ATOM 2069 C CA . GLU B 1 123 ? 6.293 11.867 -6.918 1 98.88 123 GLU B CA 1
ATOM 2070 C C . GLU B 1 123 ? 7.664 11.359 -7.359 1 98.88 123 GLU B C 1
ATOM 2072 O O . GLU B 1 123 ? 8.523 12.141 -7.762 1 98.88 123 GLU B O 1
ATOM 2077 N N . ASP B 1 124 ? 7.883 10.086 -7.23 1 98.88 124 ASP B N 1
ATOM 2078 C CA . ASP B 1 124 ? 9.18 9.555 -7.641 1 98.88 124 ASP B CA 1
ATOM 2079 C C . ASP B 1 124 ? 9.32 9.57 -9.164 1 98.88 124 ASP B C 1
ATOM 2081 O O . ASP B 1 124 ? 8.367 9.875 -9.875 1 98.88 124 ASP B O 1
ATOM 2085 N N . PRO B 1 125 ? 10.484 9.281 -9.734 1 98.81 125 PRO B N 1
ATOM 2086 C CA . PRO B 1 125 ? 10.727 9.43 -11.172 1 98.81 125 PRO B CA 1
ATOM 2087 C C . PRO B 1 125 ? 9.836 8.516 -12.016 1 98.81 125 PRO B C 1
ATOM 2089 O O . PRO B 1 125 ? 9.688 8.734 -13.219 1 98.81 125 PRO B O 1
ATOM 2092 N N . TRP B 1 126 ? 9.258 7.539 -11.453 1 98.81 126 TRP B N 1
ATOM 2093 C CA . TRP B 1 126 ? 8.469 6.566 -12.195 1 98.81 126 TRP B CA 1
ATOM 2094 C C . TRP B 1 126 ? 6.977 6.84 -12.031 1 98.81 126 TRP B C 1
ATOM 2096 O O . TRP B 1 126 ? 6.141 6.137 -12.602 1 98.81 126 TRP B O 1
ATOM 2106 N N . GLY B 1 127 ? 6.617 7.777 -11.156 1 98.81 127 GLY B N 1
ATOM 2107 C CA . GLY B 1 127 ? 5.242 8.25 -11.133 1 98.81 127 GLY B CA 1
ATOM 2108 C C . GLY B 1 127 ? 4.488 7.82 -9.891 1 98.81 127 GLY B C 1
ATOM 2109 O O . GLY B 1 127 ? 3.311 8.148 -9.727 1 98.81 127 GLY B O 1
ATOM 2110 N N . HIS B 1 128 ? 5.07 7.133 -9.008 1 98.94 128 HIS B N 1
ATOM 2111 C CA . HIS B 1 128 ? 4.414 6.789 -7.754 1 98.94 128 HIS B CA 1
ATOM 2112 C C . HIS B 1 128 ? 4.52 7.934 -6.75 1 98.94 128 HIS B C 1
ATOM 2114 O O . HIS B 1 128 ? 5.496 8.688 -6.758 1 98.94 128 HIS B O 1
ATOM 2120 N N . ARG B 1 129 ? 3.504 8.016 -5.906 1 98.88 129 ARG B N 1
ATOM 2121 C CA . ARG B 1 129 ? 3.41 9.109 -4.941 1 98.88 129 ARG B CA 1
ATOM 2122 C C . ARG B 1 129 ? 3.754 8.625 -3.537 1 98.88 129 ARG B C 1
ATOM 2124 O O . ARG B 1 129 ? 3.254 7.594 -3.088 1 98.88 129 ARG B O 1
ATOM 2131 N N . TRP B 1 130 ? 4.562 9.422 -2.891 1 98.94 130 TRP B N 1
ATOM 2132 C CA . TRP B 1 130 ? 5.02 9.133 -1.536 1 98.94 130 TRP B CA 1
ATOM 2133 C C . TRP B 1 130 ? 4.785 10.328 -0.616 1 98.94 130 TRP B C 1
ATOM 2135 O O . TRP B 1 130 ? 4.984 11.477 -1.019 1 98.94 130 TRP B O 1
ATOM 2145 N N . THR B 1 131 ? 4.355 10.078 0.549 1 98.88 131 THR B N 1
ATOM 2146 C CA . THR B 1 131 ? 4.441 11.016 1.661 1 98.88 131 THR B CA 1
ATOM 2147 C C . THR B 1 131 ? 5.418 10.516 2.721 1 98.88 131 THR B C 1
ATOM 2149 O O . THR B 1 131 ? 5.215 9.445 3.301 1 98.88 131 THR B O 1
ATOM 2152 N N . VAL B 1 132 ? 6.453 11.273 2.945 1 98.88 132 VAL B N 1
ATOM 2153 C CA . VAL B 1 132 ? 7.398 10.93 4 1 98.88 132 VAL B CA 1
ATOM 2154 C C . VAL B 1 132 ? 7.043 11.68 5.281 1 98.88 132 VAL B C 1
ATOM 2156 O O . VAL B 1 132 ? 6.641 12.844 5.234 1 98.88 132 VAL B O 1
ATOM 2159 N N . ALA B 1 133 ? 7.234 10.992 6.371 1 98.88 133 ALA B N 1
ATOM 2160 C CA . ALA B 1 133 ? 6.809 11.594 7.633 1 98.88 133 ALA B CA 1
ATOM 2161 C C . ALA B 1 133 ? 7.719 11.172 8.781 1 98.88 133 ALA B C 1
ATOM 2163 O O . ALA B 1 133 ? 8.25 10.055 8.773 1 98.88 133 ALA B O 1
ATOM 2164 N N . THR B 1 134 ? 7.969 11.961 9.703 1 98.81 134 THR B N 1
ATOM 2165 C CA . THR B 1 134 ? 8.484 11.711 11.047 1 98.81 134 THR B CA 1
ATOM 2166 C C . THR B 1 134 ? 7.504 12.203 12.102 1 98.81 134 THR B C 1
ATOM 2168 O O . THR B 1 134 ? 7.027 13.336 12.031 1 98.81 134 THR B O 1
ATOM 2171 N N . HIS B 1 135 ? 7.168 11.328 13.008 1 98.5 135 HIS B N 1
ATOM 2172 C CA . HIS B 1 135 ? 6.316 11.75 14.117 1 98.5 135 HIS B CA 1
ATOM 2173 C C . HIS B 1 135 ? 7.094 12.609 15.109 1 98.5 135 HIS B C 1
ATOM 2175 O O . HIS B 1 135 ? 8.156 12.211 15.594 1 98.5 135 HIS B O 1
ATOM 2181 N N . VAL B 1 136 ? 6.574 13.805 15.414 1 98 136 VAL B N 1
ATOM 2182 C CA . VAL B 1 136 ? 7.391 14.734 16.188 1 98 136 VAL B CA 1
ATOM 2183 C C . VAL B 1 136 ? 6.617 15.203 17.422 1 98 136 VAL B C 1
ATOM 2185 O O . VAL B 1 136 ? 7.176 15.867 18.297 1 98 136 VAL B O 1
ATOM 2188 N N . GLU B 1 137 ? 5.395 14.852 17.453 1 96.94 137 GLU B N 1
ATOM 2189 C CA . GLU B 1 137 ? 4.594 15.258 18.609 1 96.94 137 GLU B CA 1
ATOM 2190 C C . GLU B 1 137 ? 3.471 14.258 18.875 1 96.94 137 GLU B C 1
ATOM 2192 O O . GLU B 1 137 ? 2.766 13.852 17.953 1 96.94 137 GLU B O 1
ATOM 2197 N N . ASP B 1 138 ? 3.363 13.82 20.094 1 95.81 138 ASP B N 1
ATOM 2198 C CA . ASP B 1 138 ? 2.162 13.102 20.5 1 95.81 138 ASP B CA 1
ATOM 2199 C C . ASP B 1 138 ? 1.027 14.07 20.828 1 95.81 138 ASP B C 1
ATOM 2201 O O . ASP B 1 138 ? 1.055 14.75 21.859 1 95.81 138 ASP B O 1
ATOM 2205 N N . VAL B 1 139 ? 0.069 14.102 20 1 94.62 139 VAL B N 1
ATOM 2206 C CA . VAL B 1 139 ? -1.035 15.039 20.172 1 94.62 139 VAL B CA 1
ATOM 2207 C C . VAL B 1 139 ? -2.232 14.328 20.797 1 94.62 139 VAL B C 1
ATOM 2209 O O . VAL B 1 139 ? -2.672 13.289 20.297 1 94.62 139 VAL B O 1
ATOM 2212 N N . SER B 1 140 ? -2.768 14.852 21.828 1 94 140 SER B N 1
ATOM 2213 C CA . SER B 1 140 ? -3.934 14.242 22.469 1 94 140 SER B CA 1
ATOM 2214 C C . SER B 1 140 ? -5.156 14.312 21.562 1 94 140 SER B C 1
ATOM 2216 O O . SER B 1 140 ? -5.238 15.172 20.688 1 94 140 SER B O 1
ATOM 2218 N N . PRO B 1 141 ? -6.059 13.391 21.812 1 90.19 141 PRO B N 1
ATOM 2219 C CA . PRO B 1 141 ? -7.285 13.438 21.016 1 90.19 141 PRO B CA 1
ATOM 2220 C C . PRO B 1 141 ? -8 14.781 21.109 1 90.19 141 PRO B C 1
ATOM 2222 O O . PRO B 1 141 ? -8.5 15.305 20.109 1 90.19 141 PRO B O 1
ATOM 2225 N N . GLU B 1 142 ? -8.07 15.312 22.312 1 93.31 142 GLU B N 1
ATOM 2226 C CA . GLU B 1 142 ? -8.719 16.609 22.531 1 93.31 142 GLU B CA 1
ATOM 2227 C C . GLU B 1 142 ? -8.023 17.703 21.75 1 93.31 142 GLU B C 1
ATOM 2229 O O . GLU B 1 142 ? -8.672 18.531 21.109 1 93.31 142 GLU B O 1
ATOM 2234 N N . GLU B 1 143 ? -6.773 17.734 21.859 1 94.75 143 GLU B N 1
ATOM 2235 C CA . GLU B 1 143 ? -6 18.75 21.141 1 94.75 143 GLU B CA 1
ATOM 2236 C C . GLU B 1 143 ? -6.105 18.562 19.625 1 94.75 143 GLU B C 1
ATOM 2238 O O . GLU B 1 143 ? -6.156 19.547 18.891 1 94.75 143 GLU B O 1
ATOM 2243 N N . MET B 1 144 ? -6.105 17.344 19.172 1 90.69 144 MET B N 1
ATOM 2244 C CA . MET B 1 144 ? -6.258 17.062 17.734 1 90.69 144 MET B CA 1
ATOM 2245 C C . MET B 1 144 ? -7.582 17.609 17.219 1 90.69 144 MET B C 1
ATOM 2247 O O . MET B 1 144 ? -7.625 18.219 16.141 1 90.69 144 MET B O 1
ATOM 2251 N N . ASP B 1 145 ? -8.609 17.344 17.922 1 88.62 145 ASP B N 1
ATOM 2252 C CA . ASP B 1 145 ? -9.922 17.844 17.547 1 88.62 145 ASP B CA 1
ATOM 2253 C C . ASP B 1 145 ? -9.906 19.375 17.438 1 88.62 145 ASP B C 1
ATOM 2255 O O . ASP B 1 145 ? -10.484 19.938 16.5 1 88.62 145 ASP B O 1
ATOM 2259 N N . ARG B 1 146 ? -9.32 20.016 18.406 1 93.56 146 ARG B N 1
ATOM 2260 C CA . ARG B 1 146 ? -9.227 21.469 18.406 1 93.56 146 ARG B CA 1
ATOM 2261 C C . ARG B 1 146 ? -8.484 21.969 17.188 1 93.56 146 ARG B C 1
ATOM 2263 O O . ARG B 1 146 ? -8.953 22.875 16.484 1 93.56 146 ARG B O 1
ATOM 2270 N N . ARG B 1 147 ? -7.375 21.344 16.906 1 93.19 147 ARG B N 1
ATOM 2271 C CA . ARG B 1 147 ? -6.562 21.766 15.773 1 93.19 147 ARG B CA 1
ATOM 2272 C C . ARG B 1 147 ? -7.297 21.516 14.461 1 93.19 147 ARG B C 1
ATOM 2274 O O . ARG B 1 147 ? -7.188 22.312 13.523 1 93.19 147 ARG B O 1
ATOM 2281 N N . MET B 1 148 ? -7.957 20.375 14.445 1 86.06 148 MET B N 1
ATOM 2282 C CA . MET B 1 148 ? -8.742 20.078 13.25 1 86.06 148 MET B CA 1
ATOM 2283 C C . MET B 1 148 ? -9.797 21.156 13 1 86.06 148 MET B C 1
ATOM 2285 O O . MET B 1 148 ? -9.984 21.594 11.867 1 86.06 148 MET B O 1
ATOM 2289 N N . ALA B 1 149 ? -10.523 21.547 14.039 1 86.69 149 ALA B N 1
ATOM 2290 C CA . ALA B 1 149 ? -11.555 22.578 13.938 1 86.69 149 ALA B CA 1
ATOM 2291 C C . ALA B 1 149 ? -10.969 23.906 13.461 1 86.69 149 ALA B C 1
ATOM 2293 O O . ALA B 1 149 ? -11.602 24.625 12.68 1 86.69 149 ALA B O 1
ATOM 2294 N N . GLU B 1 150 ? -9.781 24.188 13.828 1 87.62 150 GLU B N 1
ATOM 2295 C CA . GLU B 1 150 ? -9.117 25.422 13.43 1 87.62 150 GLU B CA 1
ATOM 2296 C C . GLU B 1 150 ? -8.719 25.375 11.953 1 87.62 150 GLU B C 1
ATOM 2298 O O . GLU B 1 150 ? -8.781 26.391 11.266 1 87.62 150 GLU B O 1
ATOM 2303 N N . GLN B 1 151 ? -8.328 24.234 11.531 1 80.44 151 GLN B N 1
ATOM 2304 C CA . GLN B 1 151 ? -7.828 24.094 10.172 1 80.44 151 GLN B CA 1
ATOM 2305 C C . GLN B 1 151 ? -8.977 23.969 9.172 1 80.44 151 GLN B C 1
ATOM 2307 O O . GLN B 1 151 ? -8.906 24.516 8.0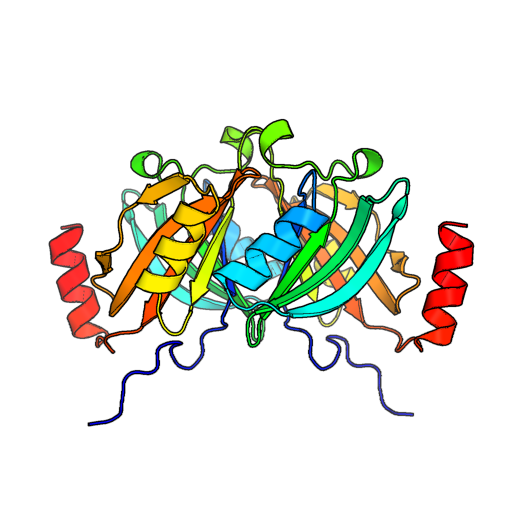62 1 80.44 151 GLN B O 1
ATOM 2312 N N . PHE B 1 152 ? -10 23.203 9.508 1 74 152 PHE B N 1
ATOM 2313 C CA . PHE B 1 152 ? -11.055 22.906 8.547 1 74 152 PHE B CA 1
ATOM 2314 C C . PHE B 1 152 ? -12.328 23.672 8.891 1 74 152 PHE B C 1
ATOM 2316 O O . PHE B 1 152 ? -13.312 23.625 8.141 1 74 152 PHE B O 1
ATOM 2323 N N . GLY B 1 153 ? -12.398 24.297 10.078 1 64.25 153 GLY B N 1
ATOM 2324 C CA . GLY B 1 153 ? -13.57 25.047 10.477 1 64.25 153 GLY B CA 1
ATOM 2325 C C . GLY B 1 153 ? -13.609 26.438 9.883 1 64.25 153 GLY B C 1
ATOM 2326 O O . GLY B 1 153 ? -12.594 26.938 9.383 1 64.25 153 GLY B O 1
#

Nearest PDB structures (foldseek):
  3itw-assembly1_B-2  TM=7.480E-01  e=2.535E-09  Micromonospora sp. ML1
  3itw-assembly1_A-2  TM=7.904E-01  e=1.696E-08  Micromonospora sp. ML1
  4hc5-assembly2_C  TM=7.684E-01  e=1.685E-06  Sphaerobacter thermophilus DSM 20745
  2i7r-assembly1_B  TM=7.813E-01  e=2.927E-06  Streptococcus pneumoniae
  2r5v-assembly1_A  TM=3.520E-01  e=6.069E-04  Amycolatopsis orientalis

Organism: Nocardia brasiliensis (strain ATCC 700358 / HUJEG-1) (NCBI:txid1133849)

Secondary structure (DSSP, 8-state):
-----SS-TT--SEEEEEE-TTHHHHHHHHHHHH--EEEEEEE-GGG-EEEEEEEETTEEEEEE--BGGGTB--HHHHTS-SEEEEEE-S-HHHHHHHHHHTTPEEEEEEEE-TTSEEEEEEE-TTS-EEEEEEE-----HHHHHHHHHHHH-/-----SS-TT--SEEEEEE-TTHHHHHHHHHHHH--EEEEEEE-GGG-EEEEEEEETTEEEEEE--BGGGTB--HHHHTS-SEEEEEE-S-HHHHHHHHHHTTPEEEEEEEE-TTSEEEEEEE-TTS-EEEEEEE-----HHHHHHHHHHHH-